Protein AF-0000000075211563 (afdb_homodimer)

Solvent-accessible surface area (backbone atoms only — not comparable to full-atom values): 12828 Å² total; per-residue (Å²): 120,32,55,59,46,74,59,48,47,38,77,78,40,82,36,62,68,40,16,31,31,42,34,48,38,41,76,41,48,28,39,99,87,47,27,52,29,60,26,54,55,41,21,53,41,42,50,33,33,49,56,21,48,51,62,71,55,57,90,63,47,42,68,40,68,38,35,40,37,33,38,48,73,46,88,44,52,58,68,40,37,34,38,39,39,16,32,65,74,42,81,53,93,46,45,32,34,23,42,26,44,28,25,35,55,91,77,61,46,69,27,37,42,33,42,34,34,31,36,51,39,76,59,48,81,88,73,107,122,32,56,58,47,73,58,48,47,38,75,79,40,82,37,63,68,40,16,30,32,44,34,48,39,44,77,39,47,28,40,98,86,47,28,53,29,60,27,54,56,42,21,54,42,42,50,33,35,47,56,21,49,49,61,70,55,57,91,60,47,43,68,40,68,38,33,40,36,31,38,47,73,47,89,43,50,59,65,41,38,36,37,38,39,18,31,66,76,40,82,54,92,48,45,33,34,25,42,24,44,28,25,35,57,89,78,60,46,68,27,36,42,33,42,33,33,31,36,50,41,76,60,48,82,86,74,105

Foldseek 3Di:
DDPLVVQVWDWPDEELFKIKTKHFAAQVQDDPVQWGDQVSVQVSQQVRQLRSLVRVDDPQKHKDWDDKDKDFADTHHGGWMKMKMKGWPDDDPFKTKIKMWMATPPVRHTGMIMIIMIGIGGHDPVND/DDPLVVQVWDWPDAELFKTKTKHFAAQVQDDPVQWGDQVVVQVSQQVRQLRSLVRVDDPQKHKDWDDKDKDFADTHHGGWMKMKMKGWPDDDPFKTKIKMWMATPPVRHTGMIMIIMIGMGGHDPVND

Secondary structure (DSSP, 8-state):
--HHHHTT-EEEEE-SS-EEEEEE--GGGB-TTSBBPHHHHHHHHHHHHHHHHHTT--TTEEEEEEEEEEEE-S--BTT-EEEEEEEEEEE-SSEEEEEEEEEEETTTEEEEEEEEEEEEEEPPGGG-/--HHHHTT-EEEEE-SS-EEEEEE--GGGB-TTSBBPHHHHHHHHHHHHHHHHHTT--TTEEEEEEEEEEEE-S--BTT-EEEEEEEEEEE-SSEEEEEEEEEEETTTEEEEEEEEEEEEEEPPTTT-

Structure (mmCIF, N/CA/C/O backbone):
data_AF-0000000075211563-model_v1
#
loop_
_entity.id
_entity.type
_entity.pdbx_description
1 polymer 'Uncharacterized domain 1-containing protein'
#
loop_
_at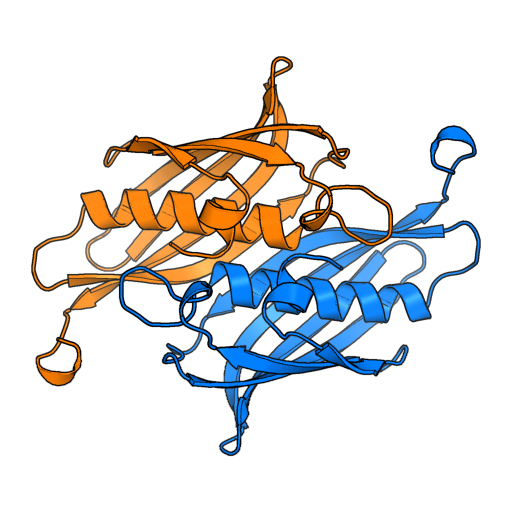om_site.group_PDB
_atom_site.id
_atom_site.type_symbol
_atom_site.label_atom_id
_atom_site.label_alt_id
_atom_site.label_comp_id
_atom_site.label_asym_id
_atom_site.label_entity_id
_atom_site.label_seq_id
_atom_site.pdbx_PDB_ins_code
_atom_site.Cartn_x
_atom_site.Cartn_y
_atom_site.Cartn_z
_atom_site.occupancy
_atom_site.B_iso_or_equiv
_atom_site.auth_seq_id
_atom_site.auth_comp_id
_atom_site.auth_asym_id
_atom_site.auth_atom_id
_atom_site.pdbx_PDB_model_num
ATOM 1 N N . MET A 1 1 ? 5.695 -15.812 7.43 1 89.38 1 MET A N 1
ATOM 2 C CA . MET A 1 1 ? 4.531 -14.938 7.492 1 89.38 1 MET A CA 1
ATOM 3 C C . MET A 1 1 ? 4.914 -13.492 7.18 1 89.38 1 MET A C 1
ATOM 5 O O . MET A 1 1 ? 5.875 -12.969 7.742 1 89.38 1 MET A O 1
ATOM 9 N N . ASN A 1 2 ? 4.137 -12.859 6.207 1 95.44 2 ASN A N 1
ATOM 10 C CA . ASN A 1 2 ? 4.461 -11.477 5.898 1 95.44 2 ASN A CA 1
ATOM 11 C C . ASN A 1 2 ? 3.764 -10.508 6.852 1 95.44 2 ASN A C 1
ATOM 13 O O . ASN A 1 2 ? 2.965 -10.93 7.691 1 95.44 2 ASN A O 1
ATOM 17 N N . VAL A 1 3 ? 4.043 -9.266 6.793 1 97.44 3 VAL A N 1
ATOM 18 C CA . VAL A 1 3 ? 3.637 -8.273 7.781 1 97.44 3 VAL A CA 1
ATOM 19 C C . VAL A 1 3 ? 2.115 -8.133 7.781 1 97.44 3 VAL A C 1
ATOM 21 O O . VAL A 1 3 ? 1.508 -7.895 8.828 1 97.44 3 VAL A O 1
ATOM 24 N N . LEU A 1 4 ? 1.452 -8.32 6.609 1 98.12 4 LEU A N 1
ATOM 25 C CA . LEU A 1 4 ? -0.003 -8.227 6.551 1 98.12 4 LEU A CA 1
ATOM 26 C C . LEU A 1 4 ? -0.652 -9.398 7.281 1 98.12 4 LEU A C 1
ATOM 28 O O . LEU A 1 4 ? -1.638 -9.219 8 1 98.12 4 LEU A O 1
ATOM 32 N N . GLU A 1 5 ? -0.086 -10.539 7.137 1 97.31 5 GLU A N 1
ATOM 33 C CA . GLU A 1 5 ? -0.541 -11.703 7.891 1 97.31 5 GLU A CA 1
ATOM 34 C C . GLU A 1 5 ? -0.329 -11.508 9.391 1 97.31 5 GLU A C 1
ATOM 36 O O . GLU A 1 5 ? -1.169 -11.906 10.195 1 97.31 5 GLU A O 1
ATOM 41 N N . GLN A 1 6 ? 0.768 -10.906 9.711 1 97.38 6 GLN A N 1
ATOM 42 C CA . GLN A 1 6 ? 1.056 -10.617 11.117 1 97.38 6 GLN A CA 1
ATOM 43 C C . GLN A 1 6 ? 0.032 -9.648 11.695 1 97.38 6 GLN A C 1
ATOM 45 O O . GLN A 1 6 ? -0.236 -9.672 12.898 1 97.38 6 GLN A O 1
ATOM 50 N N . CYS A 1 7 ? -0.564 -8.812 10.812 1 98.12 7 CYS A N 1
ATOM 51 C CA . CYS A 1 7 ? -1.597 -7.875 11.234 1 98.12 7 CYS A CA 1
ATOM 52 C C . CYS A 1 7 ? -2.961 -8.547 11.289 1 98.12 7 CYS A C 1
ATOM 54 O O . CYS A 1 7 ? -3.967 -7.906 11.594 1 98.12 7 CYS A O 1
ATOM 56 N N . GLY A 1 8 ? -3.01 -9.82 10.945 1 98.38 8 GLY A N 1
ATOM 57 C CA . GLY A 1 8 ? -4.254 -10.562 11.062 1 98.38 8 GLY A CA 1
ATOM 58 C C . GLY A 1 8 ? -5.039 -10.625 9.766 1 98.38 8 GLY A C 1
ATOM 59 O O . GLY A 1 8 ? -6.219 -10.977 9.766 1 98.38 8 GLY A O 1
ATOM 60 N N . VAL A 1 9 ? -4.434 -10.297 8.656 1 98.75 9 VAL A N 1
ATOM 61 C CA . VAL A 1 9 ? -5.078 -10.406 7.352 1 98.75 9 VAL A CA 1
ATOM 62 C C . VAL A 1 9 ? -4.961 -11.844 6.844 1 98.75 9 VAL A C 1
ATOM 64 O O . VAL A 1 9 ? -3.867 -12.312 6.52 1 98.75 9 VAL A O 1
ATOM 67 N N . HIS A 1 10 ? -6.078 -12.484 6.762 1 98.38 10 HIS A N 1
ATOM 68 C CA . HIS A 1 10 ? -6.035 -13.898 6.406 1 98.38 10 HIS A CA 1
ATOM 69 C C . HIS A 1 10 ? -7.008 -14.211 5.273 1 98.38 10 HIS A C 1
ATOM 71 O O . HIS A 1 10 ? -8.109 -13.664 5.227 1 98.38 10 HIS A O 1
ATOM 77 N N . PHE A 1 11 ? -6.59 -15.109 4.465 1 98.69 11 PHE A N 1
ATOM 78 C CA . PHE A 1 11 ? -7.469 -15.578 3.396 1 98.69 11 PHE A CA 1
ATOM 79 C C . PHE A 1 11 ? -8.547 -16.5 3.947 1 98.69 11 PHE A C 1
ATOM 81 O O . PHE A 1 11 ? -8.258 -17.406 4.742 1 98.69 11 PHE A O 1
ATOM 88 N N . THR A 1 12 ? -9.734 -16.266 3.516 1 98.88 12 THR A N 1
ATOM 89 C CA . THR A 1 12 ? -10.828 -17.156 3.871 1 98.88 12 THR A CA 1
ATOM 90 C C . THR A 1 12 ? -11.328 -17.922 2.646 1 98.88 12 THR A C 1
ATOM 92 O O . THR A 1 12 ? -12.016 -18.938 2.775 1 98.88 12 THR A O 1
ATOM 95 N N . GLU A 1 13 ? -11.094 -17.391 1.478 1 98.88 13 GLU A N 1
ATOM 96 C CA . GLU A 1 13 ? -11.367 -18.031 0.193 1 98.88 13 GLU A CA 1
ATOM 97 C C . GLU A 1 13 ? -10.25 -17.766 -0.808 1 98.88 13 GLU A C 1
ATOM 99 O O . GLU A 1 13 ? -9.773 -16.625 -0.925 1 98.88 13 GLU A O 1
ATOM 104 N N . VAL A 1 14 ? -9.828 -18.828 -1.504 1 98.81 14 VAL A N 1
ATOM 105 C CA . VAL A 1 14 ? -8.82 -18.672 -2.545 1 98.81 14 VAL A CA 1
ATOM 106 C C . VAL A 1 14 ? -9.219 -19.5 -3.77 1 98.81 14 VAL A C 1
ATOM 108 O O . VAL A 1 14 ? -9.383 -20.719 -3.678 1 98.81 14 VAL A O 1
ATOM 111 N N . SER A 1 15 ? -9.422 -18.859 -4.781 1 98.56 15 SER A N 1
ATOM 112 C CA . SER A 1 15 ? -9.617 -19.469 -6.094 1 98.56 15 SER A CA 1
ATOM 113 C C . SER A 1 15 ? -9.156 -18.547 -7.211 1 98.56 15 SER A C 1
ATOM 115 O O . SER A 1 15 ? -8.781 -17.391 -6.957 1 98.56 15 SER A O 1
ATOM 117 N N . SER A 1 16 ? -9.164 -19.062 -8.453 1 98.12 16 SER A N 1
ATOM 118 C CA . SER A 1 16 ? -8.781 -18.266 -9.609 1 98.12 16 SER A CA 1
ATOM 119 C C . SER A 1 16 ? -9.828 -17.203 -9.922 1 98.12 16 SER A C 1
ATOM 121 O O . SER A 1 16 ? -9.555 -16.25 -10.656 1 98.12 16 SER A O 1
ATOM 123 N N . GLU A 1 17 ? -11.016 -17.359 -9.305 1 98.56 17 GLU A N 1
ATOM 124 C CA . GLU A 1 17 ? -12.109 -16.469 -9.641 1 98.56 17 GLU A CA 1
ATOM 125 C C . GLU A 1 17 ? -12.336 -15.438 -8.539 1 98.56 17 GLU A C 1
ATOM 127 O O . GLU A 1 17 ? -12.961 -14.398 -8.766 1 98.56 17 GLU A O 1
ATOM 132 N N . LEU A 1 18 ? -11.906 -15.805 -7.328 1 98.88 18 LEU A N 1
ATOM 133 C CA . LEU A 1 18 ? -12.172 -14.969 -6.164 1 98.88 18 LEU A CA 1
ATOM 134 C C . LEU A 1 18 ? -11.227 -15.312 -5.02 1 98.88 18 LEU A C 1
ATOM 136 O O . LEU A 1 18 ? -11.094 -16.469 -4.645 1 98.88 18 LEU A O 1
ATOM 140 N N . THR A 1 19 ? -10.578 -14.305 -4.535 1 98.94 19 THR A N 1
ATOM 141 C CA . THR A 1 19 ? -9.953 -14.438 -3.225 1 98.94 19 THR A CA 1
ATOM 142 C C . THR A 1 19 ? -10.633 -13.531 -2.205 1 98.94 19 THR A C 1
ATOM 144 O O . THR A 1 19 ? -11.055 -12.414 -2.537 1 98.94 19 THR A O 1
ATOM 147 N N . VAL A 1 20 ? -10.773 -14 -0.985 1 98.94 20 VAL A N 1
ATOM 148 C CA . VAL A 1 20 ? -11.391 -13.234 0.093 1 98.94 20 VAL A CA 1
ATOM 149 C C . VAL A 1 20 ? -10.453 -13.203 1.3 1 98.94 20 VAL A C 1
ATOM 151 O O . VAL A 1 20 ? -9.906 -14.234 1.694 1 98.94 20 VAL A O 1
ATOM 154 N N . GLN A 1 21 ? -10.266 -12.078 1.807 1 98.94 21 GLN A N 1
ATOM 155 C CA . GLN A 1 21 ? -9.547 -11.891 3.061 1 98.94 21 GLN A CA 1
ATOM 156 C C . GLN A 1 21 ? -10.422 -11.211 4.105 1 98.94 21 GLN A C 1
ATOM 158 O O . GLN A 1 21 ? -11.156 -10.266 3.791 1 98.94 21 GLN A O 1
ATOM 163 N N . LYS A 1 22 ? -10.32 -11.625 5.32 1 98.88 22 LYS A N 1
ATOM 164 C CA . LYS A 1 22 ? -10.977 -10.977 6.453 1 98.88 22 LYS A CA 1
ATOM 165 C C . LYS A 1 22 ? -9.953 -10.508 7.484 1 98.88 22 LYS A C 1
ATOM 167 O O . LYS A 1 22 ? -8.977 -11.203 7.758 1 98.88 22 LYS A O 1
ATOM 172 N N . TRP A 1 23 ? -10.281 -9.367 8.023 1 98.88 23 TRP A N 1
ATOM 173 C CA . TRP A 1 23 ? -9.32 -8.766 8.945 1 98.88 23 TRP A CA 1
ATOM 174 C C . TRP A 1 23 ? -9.953 -7.621 9.727 1 98.88 23 TRP A C 1
ATOM 176 O O . TRP A 1 23 ? -11 -7.102 9.336 1 98.88 23 TRP A O 1
ATOM 186 N N . THR A 1 24 ? -9.352 -7.266 10.859 1 98.88 24 THR A N 1
ATOM 187 C CA . THR A 1 24 ? -9.773 -6.172 11.727 1 98.88 24 THR A CA 1
ATOM 188 C C . THR A 1 24 ? -8.711 -5.078 11.773 1 98.88 24 THR A C 1
ATOM 190 O O . THR A 1 24 ? -7.512 -5.367 11.867 1 98.88 24 THR A O 1
ATOM 193 N N . VAL A 1 25 ? -9.172 -3.848 11.656 1 98.81 25 VAL A N 1
ATOM 194 C CA . VAL A 1 25 ? -8.234 -2.732 11.75 1 98.81 25 VAL A CA 1
ATOM 195 C C . VAL A 1 25 ? -7.637 -2.68 13.148 1 98.81 25 VAL A C 1
ATOM 197 O O . VAL A 1 25 ? -8.328 -2.361 14.117 1 98.81 25 VAL A O 1
ATOM 200 N N . LYS A 1 26 ? -6.402 -2.955 13.242 1 98.62 26 LYS A N 1
ATOM 201 C CA . LYS A 1 26 ? -5.676 -2.893 14.5 1 98.62 26 LYS A CA 1
ATOM 202 C C . LYS A 1 26 ? -5 -1.536 14.688 1 98.62 26 LYS A C 1
ATOM 204 O O . LYS A 1 26 ? -4.898 -0.757 13.734 1 98.62 26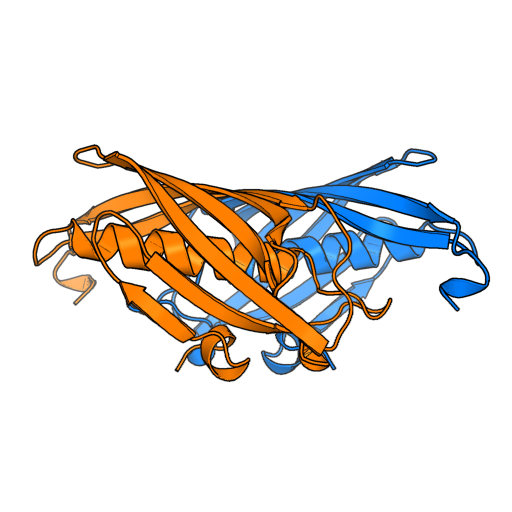 LYS A O 1
ATOM 209 N N . GLU A 1 27 ? -4.523 -1.314 15.875 1 97.88 27 GLU A N 1
ATOM 210 C CA . GLU A 1 27 ? -3.904 -0.035 16.219 1 97.88 27 GLU A CA 1
ATOM 211 C C . GLU A 1 27 ? -2.695 0.245 15.328 1 97.88 27 GLU A C 1
ATOM 213 O O . GLU A 1 27 ? -2.516 1.368 14.852 1 97.88 27 GLU A O 1
ATOM 218 N N . ASN A 1 28 ? -1.904 -0.775 15.078 1 98.12 28 ASN A N 1
ATOM 219 C CA . ASN A 1 28 ? -0.666 -0.57 14.336 1 98.12 28 ASN A CA 1
ATOM 220 C C . ASN A 1 28 ? -0.928 -0.436 12.836 1 98.12 28 ASN A C 1
ATOM 222 O O . ASN A 1 28 ? 0.01 -0.324 12.047 1 98.12 28 ASN A O 1
ATOM 226 N N . MET A 1 29 ? -2.217 -0.486 12.445 1 98.69 29 MET A N 1
ATOM 227 C CA . MET A 1 29 ? -2.578 -0.31 11.039 1 98.69 29 MET A CA 1
ATOM 228 C C . MET A 1 29 ? -3.113 1.095 10.789 1 98.69 29 MET A C 1
ATOM 230 O O . MET A 1 29 ? -3.484 1.43 9.664 1 98.69 29 MET A O 1
ATOM 234 N N . THR A 1 30 ? -3.182 1.93 11.836 1 97.69 30 THR A N 1
ATOM 235 C CA . THR A 1 30 ? -3.82 3.234 11.711 1 97.69 30 THR A CA 1
ATOM 236 C C . THR A 1 30 ? -2.785 4.32 11.422 1 97.69 30 THR A C 1
ATOM 238 O O . THR A 1 30 ? -1.613 4.172 11.781 1 97.69 30 THR A O 1
ATOM 241 N N . GLN A 1 31 ? -3.244 5.297 10.664 1 93.94 31 GLN A N 1
ATOM 242 C CA . GLN A 1 31 ? -2.445 6.512 10.539 1 93.94 31 GLN A CA 1
ATOM 243 C C . GLN A 1 31 ? -2.623 7.418 11.75 1 93.94 31 GLN A C 1
ATOM 245 O O . GLN A 1 31 ? -3.262 7.031 12.734 1 93.94 31 GLN A O 1
ATOM 250 N N . ILE A 1 32 ? -1.984 8.531 11.766 1 88.31 32 ILE A N 1
ATOM 251 C CA . ILE A 1 32 ? -1.805 9.359 12.953 1 88.31 32 ILE A CA 1
ATOM 252 C C . ILE A 1 32 ? -3.164 9.836 13.461 1 88.31 32 ILE A C 1
ATOM 254 O O . ILE A 1 32 ? -3.332 10.102 14.648 1 88.31 32 ILE A O 1
ATOM 258 N N . ASN A 1 33 ? -4.188 9.805 12.562 1 89.69 33 ASN A N 1
ATOM 259 C CA . ASN A 1 33 ? -5.504 10.297 12.953 1 89.69 33 ASN A CA 1
ATOM 260 C C . ASN A 1 33 ? -6.398 9.164 13.453 1 89.69 33 ASN A C 1
ATOM 262 O O . ASN A 1 33 ? -7.594 9.367 13.68 1 89.69 33 ASN A O 1
ATOM 266 N N . GLY A 1 34 ? -5.879 7.969 13.453 1 92.56 34 GLY A N 1
ATOM 267 C CA . GLY A 1 34 ? -6.602 6.875 14.086 1 92.56 34 GLY A CA 1
ATOM 268 C C . GLY A 1 34 ? -7.457 6.086 13.117 1 92.56 34 GLY A C 1
ATOM 269 O O . GLY A 1 34 ? -8.219 5.203 13.523 1 92.56 34 GLY A O 1
ATOM 270 N N . ILE A 1 35 ? -7.438 6.449 11.992 1 96.81 35 ILE A N 1
ATOM 271 C CA . ILE A 1 35 ? -8.148 5.688 10.977 1 96.81 35 ILE A CA 1
ATOM 272 C C . ILE A 1 35 ? -7.164 4.824 10.195 1 96.81 35 ILE A C 1
ATOM 274 O O . ILE A 1 35 ? -5.949 5.047 10.25 1 96.81 35 ILE A O 1
ATOM 278 N N . LEU A 1 36 ? -7.676 3.84 9.5 1 98.62 36 LEU A N 1
ATOM 279 C CA . LEU A 1 36 ? -6.875 2.906 8.711 1 98.62 36 LEU A CA 1
ATOM 280 C C . LEU A 1 36 ? -5.965 3.652 7.746 1 98.62 36 LEU A C 1
ATOM 282 O O . LEU A 1 36 ? -6.398 4.594 7.074 1 98.62 36 LEU A O 1
ATOM 286 N N . HIS A 1 37 ? -4.719 3.285 7.77 1 98.69 37 HIS A N 1
ATOM 287 C CA . HIS A 1 37 ? -3.768 3.795 6.785 1 98.69 37 HIS A CA 1
ATOM 288 C C . HIS A 1 37 ? -4.16 3.375 5.371 1 98.69 37 HIS A C 1
ATOM 290 O O . HIS A 1 37 ? -4.238 2.182 5.074 1 98.69 37 HIS A O 1
ATOM 296 N N . GLY A 1 38 ? -4.336 4.293 4.426 1 98.62 38 GLY A N 1
ATOM 297 C CA . GLY A 1 38 ? -4.746 3.984 3.066 1 98.62 38 GLY A CA 1
ATOM 298 C C . GLY A 1 38 ? -3.77 3.08 2.34 1 98.62 38 GLY A C 1
ATOM 299 O O . GLY A 1 38 ? -4.176 2.229 1.547 1 98.62 38 GLY A O 1
ATOM 300 N N . GLY A 1 39 ? -2.508 3.266 2.566 1 98.81 39 GLY A N 1
ATOM 301 C CA . GLY A 1 39 ? -1.484 2.418 1.976 1 98.81 39 GLY A CA 1
ATOM 302 C C . GLY A 1 39 ? -1.618 0.959 2.367 1 98.81 39 GLY A C 1
ATOM 303 O O . GLY A 1 39 ? -1.271 0.068 1.589 1 98.81 39 GLY A O 1
ATOM 304 N N . LEU A 1 40 ? -2.076 0.71 3.549 1 98.81 40 LEU A N 1
ATOM 305 C CA . LEU A 1 40 ? -2.266 -0.674 3.967 1 98.81 40 LEU A CA 1
ATOM 306 C C . LEU A 1 40 ? -3.48 -1.289 3.281 1 98.81 40 LEU A C 1
ATOM 308 O O . 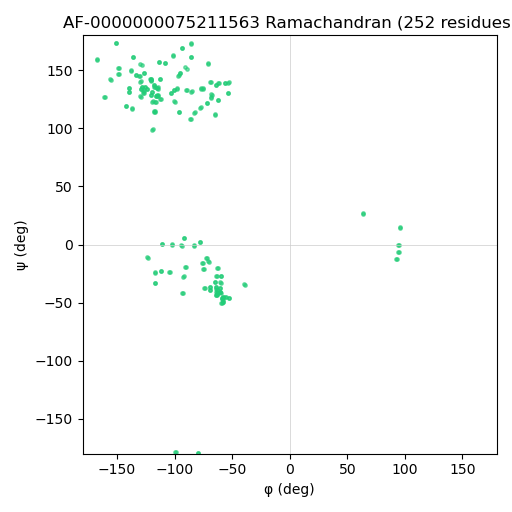LEU A 1 40 ? -3.463 -2.467 2.918 1 98.81 40 LEU A O 1
ATOM 312 N N . SER A 1 41 ? -4.559 -0.495 3.102 1 98.88 41 SER A N 1
ATOM 313 C CA . SER A 1 41 ? -5.652 -0.962 2.252 1 98.88 41 SER A CA 1
ATOM 314 C C . SER A 1 41 ? -5.141 -1.391 0.881 1 98.88 41 SER A C 1
ATOM 316 O O . SER A 1 41 ? -5.488 -2.465 0.39 1 98.88 41 SER A O 1
ATOM 318 N N . ALA A 1 42 ? -4.32 -0.574 0.331 1 98.94 42 ALA A N 1
ATOM 319 C CA . ALA A 1 42 ? -3.768 -0.845 -0.993 1 98.94 42 ALA A CA 1
ATOM 320 C C . ALA A 1 42 ? -2.908 -2.105 -0.981 1 98.94 42 ALA A C 1
ATOM 322 O O . ALA A 1 42 ? -2.977 -2.92 -1.904 1 98.94 42 ALA A O 1
ATOM 323 N N . ALA A 1 43 ? -2.074 -2.266 0.035 1 98.94 43 ALA A N 1
ATOM 324 C CA . ALA A 1 43 ? -1.201 -3.432 0.138 1 98.94 43 ALA A CA 1
ATOM 325 C C . ALA A 1 43 ? -2.016 -4.715 0.266 1 98.94 43 ALA A C 1
ATOM 327 O O . ALA A 1 43 ? -1.692 -5.727 -0.362 1 98.94 43 ALA A O 1
ATOM 328 N N . ILE A 1 44 ? -3.057 -4.68 1.076 1 98.94 44 ILE A N 1
ATOM 329 C CA . ILE A 1 44 ? -3.928 -5.836 1.256 1 98.94 44 ILE A CA 1
ATOM 330 C C . ILE A 1 44 ? -4.621 -6.172 -0.063 1 98.94 44 ILE A C 1
ATOM 332 O O . ILE A 1 44 ? -4.754 -7.344 -0.421 1 98.94 44 ILE A O 1
ATOM 336 N N . ALA A 1 45 ? -5.047 -5.117 -0.761 1 98.94 45 ALA A N 1
ATOM 337 C CA . ALA A 1 45 ? -5.656 -5.32 -2.072 1 98.94 45 ALA A CA 1
ATOM 338 C C . ALA A 1 45 ? -4.703 -6.051 -3.014 1 98.94 45 ALA A C 1
ATOM 340 O O . ALA A 1 45 ? -5.086 -7.039 -3.648 1 98.94 45 ALA A O 1
ATOM 341 N N . GLU A 1 46 ? -3.48 -5.59 -3.107 1 98.94 46 GLU A N 1
ATOM 342 C CA . GLU A 1 46 ? -2.52 -6.219 -4.004 1 98.94 46 GLU A CA 1
ATOM 343 C C . GLU A 1 46 ? -2.221 -7.652 -3.576 1 98.94 46 GLU A C 1
ATOM 345 O O . GLU A 1 46 ? -2.023 -8.531 -4.418 1 98.94 46 GLU A O 1
ATOM 350 N N . GLN A 1 47 ? -2.17 -7.898 -2.279 1 98.75 47 GLN A N 1
ATOM 351 C CA . GLN A 1 47 ? -1.975 -9.266 -1.803 1 98.75 47 GLN A CA 1
ATOM 352 C C . GLN A 1 47 ? -3.078 -10.188 -2.309 1 98.75 47 GLN A C 1
ATOM 354 O O . GLN A 1 47 ? -2.803 -11.289 -2.783 1 98.75 47 GLN A O 1
ATOM 359 N N . GLY A 1 48 ? -4.316 -9.734 -2.205 1 98.81 48 GLY A N 1
ATOM 360 C CA . GLY A 1 48 ? -5.434 -10.523 -2.697 1 98.81 48 GLY A CA 1
ATOM 361 C C . GLY A 1 48 ? -5.336 -10.844 -4.18 1 98.81 48 GLY A C 1
ATOM 362 O O . GLY A 1 48 ? -5.523 -11.984 -4.59 1 98.81 48 GLY A O 1
ATOM 363 N N . ALA A 1 49 ? -5.098 -9.789 -4.945 1 98.88 49 ALA A N 1
ATOM 364 C CA . ALA A 1 49 ? -4.949 -9.953 -6.391 1 98.88 49 ALA A CA 1
ATOM 365 C C . ALA A 1 49 ? -3.809 -10.922 -6.719 1 98.88 49 ALA A C 1
ATOM 367 O O . ALA A 1 49 ? -3.959 -11.797 -7.566 1 98.88 49 ALA A O 1
ATOM 368 N N . GLY A 1 50 ? -2.67 -10.703 -6.066 1 98.31 50 GLY A N 1
ATOM 369 C CA . GLY A 1 50 ? -1.525 -11.578 -6.289 1 98.31 50 GLY A CA 1
ATOM 370 C C . GLY A 1 50 ? -1.832 -13.039 -6.035 1 98.31 50 GLY A C 1
ATOM 371 O O . GLY A 1 50 ? -1.454 -13.906 -6.828 1 98.31 50 GLY A O 1
ATOM 372 N N . MET A 1 51 ? -2.496 -13.312 -4.957 1 98.19 51 MET A N 1
ATOM 373 C CA . MET A 1 51 ? -2.857 -14.68 -4.613 1 98.19 51 MET A CA 1
ATOM 374 C C . MET A 1 51 ? -3.793 -15.273 -5.66 1 98.19 51 MET A C 1
ATOM 376 O O . MET A 1 51 ? -3.668 -16.453 -6.016 1 98.19 51 MET A O 1
ATOM 380 N N . GLY A 1 52 ? -4.766 -14.469 -6.086 1 98.44 52 GLY A N 1
ATOM 381 C CA . GLY A 1 52 ? -5.617 -14.922 -7.176 1 98.44 52 GLY A CA 1
ATOM 382 C C . GLY A 1 52 ? -4.844 -15.258 -8.438 1 98.44 52 GLY A C 1
ATOM 383 O O . GLY A 1 52 ? -5.07 -16.297 -9.055 1 98.44 52 GLY A O 1
ATOM 384 N N . ALA A 1 53 ? -3.947 -14.422 -8.789 1 98.19 53 ALA A N 1
ATOM 385 C CA . ALA A 1 53 ? -3.146 -14.586 -10 1 98.19 53 ALA A CA 1
ATOM 386 C C . ALA A 1 53 ? -2.332 -15.875 -9.945 1 98.19 53 ALA A C 1
ATOM 388 O O . ALA A 1 53 ? -2.197 -16.578 -10.953 1 98.19 53 ALA A O 1
ATOM 389 N N . VAL A 1 54 ? -1.783 -16.156 -8.805 1 96.69 54 VAL A N 1
ATOM 390 C CA . VAL A 1 54 ? -0.942 -17.328 -8.617 1 96.69 54 VAL A CA 1
ATOM 391 C C . VAL A 1 54 ? -1.742 -18.594 -8.93 1 96.69 54 VAL A C 1
ATOM 393 O O . VAL A 1 54 ? -1.187 -19.594 -9.406 1 96.69 54 VAL A O 1
ATOM 396 N N . GLN A 1 55 ? -3.107 -18.516 -8.758 1 97.56 55 GLN A N 1
ATOM 397 C CA . GLN A 1 55 ? -3.949 -19.688 -9 1 97.56 55 GLN A CA 1
ATOM 398 C C . GLN A 1 55 ? -4.055 -19.984 -10.5 1 97.56 55 GLN A C 1
ATOM 400 O O . GLN A 1 55 ? -4.5 -21.062 -10.891 1 97.56 55 GLN A O 1
ATOM 405 N N . LEU A 1 56 ? -3.609 -19.047 -11.289 1 96.94 56 LEU A N 1
ATOM 406 C CA . LEU A 1 56 ? -3.846 -19.141 -12.727 1 96.94 56 LEU A CA 1
ATOM 407 C C . LEU A 1 56 ? -2.545 -19.406 -13.477 1 96.94 56 LEU A C 1
ATOM 409 O O . LEU A 1 56 ? -2.533 -19.453 -14.711 1 96.94 56 LEU A O 1
ATOM 413 N N . ILE A 1 57 ? -1.467 -19.516 -12.719 1 94 57 ILE A N 1
ATOM 414 C CA . ILE A 1 57 ? -0.2 -19.578 -13.438 1 94 57 ILE A CA 1
ATOM 415 C C . ILE A 1 57 ? 0.373 -20.984 -13.367 1 94 57 ILE A C 1
ATOM 417 O O . ILE A 1 57 ? 0.067 -21.734 -12.438 1 94 57 ILE A O 1
ATOM 421 N N . GLN A 1 58 ? 1.217 -21.281 -14.352 1 92.12 58 GLN A N 1
ATOM 422 C CA . GLN A 1 58 ? 1.83 -22.609 -14.469 1 92.12 58 GLN A CA 1
ATOM 423 C C . GLN A 1 58 ? 3.1 -22.703 -13.633 1 92.12 58 GLN A C 1
ATOM 425 O O . GLN A 1 58 ? 3.658 -21.672 -13.227 1 92.12 58 GLN A O 1
ATOM 430 N N . GLU A 1 59 ? 3.465 -23.953 -13.391 1 92.06 59 GLU A N 1
ATOM 431 C CA . GLU A 1 59 ? 4.75 -24.172 -12.734 1 92.06 59 GLU A CA 1
ATOM 432 C C . GLU A 1 59 ? 5.891 -23.516 -13.516 1 92.06 59 GLU A C 1
ATOM 434 O O . GLU A 1 59 ? 5.906 -23.562 -14.75 1 92.06 59 GLU A O 1
ATOM 439 N N . GLY A 1 60 ? 6.754 -22.938 -12.828 1 92.56 60 GLY A N 1
ATOM 440 C CA . GLY A 1 60 ? 7.879 -22.281 -13.484 1 92.56 60 GLY A CA 1
ATOM 441 C C . GLY A 1 60 ? 7.656 -20.812 -13.742 1 92.56 60 GLY A C 1
ATOM 442 O O . GLY A 1 60 ? 8.547 -20.125 -14.25 1 92.56 60 GLY A O 1
ATOM 443 N N . TYR A 1 61 ? 6.426 -20.391 -13.453 1 95 61 TYR A N 1
ATOM 444 C CA . TYR A 1 61 ? 6.129 -18.984 -13.617 1 95 61 TYR A CA 1
ATOM 445 C C . TYR A 1 61 ? 5.836 -18.312 -12.273 1 95 61 TYR A C 1
ATOM 447 O O . TYR A 1 61 ? 5.508 -19 -11.305 1 95 61 TYR A O 1
ATOM 455 N N . ALA A 1 62 ? 6.02 -16.984 -12.211 1 95.5 62 ALA A N 1
ATOM 456 C CA . ALA A 1 62 ? 5.707 -16.188 -11.031 1 95.5 62 ALA A CA 1
ATOM 457 C C . ALA A 1 62 ? 4.781 -15.031 -11.391 1 95.5 62 ALA A C 1
ATOM 459 O O . ALA A 1 62 ? 4.77 -14.562 -12.531 1 95.5 62 ALA A O 1
ATOM 460 N N . ALA A 1 63 ? 3.961 -14.68 -10.516 1 96.38 63 ALA A N 1
ATOM 461 C CA . ALA A 1 63 ? 3.107 -13.5 -10.617 1 96.38 63 ALA A CA 1
ATOM 462 C C . ALA A 1 63 ? 3.686 -12.336 -9.82 1 96.38 63 ALA A C 1
ATOM 464 O O . ALA A 1 63 ? 3.906 -12.445 -8.609 1 96.38 63 ALA A O 1
ATOM 465 N N . VAL A 1 64 ? 3.922 -11.203 -10.508 1 97.5 64 VAL A N 1
ATOM 466 C CA . VAL A 1 64 ? 4.492 -10.031 -9.852 1 97.5 64 VAL A CA 1
ATOM 467 C C . VAL A 1 64 ? 3.645 -8.805 -10.156 1 97.5 64 VAL A C 1
ATOM 469 O O . VAL A 1 64 ? 3.279 -8.562 -11.305 1 97.5 64 VAL A O 1
ATOM 472 N N . GLY A 1 65 ? 3.256 -8.141 -9.125 1 98.12 65 GLY A N 1
ATOM 473 C CA . GLY A 1 65 ? 2.539 -6.891 -9.352 1 98.12 65 GLY A CA 1
ATOM 474 C C . GLY A 1 65 ? 3.359 -5.852 -10.094 1 98.12 65 GLY A C 1
ATOM 475 O O . GLY A 1 65 ? 4.547 -5.68 -9.812 1 98.12 65 GLY A O 1
ATOM 476 N N . THR A 1 66 ? 2.738 -5.137 -11.023 1 98.69 66 THR A N 1
ATOM 477 C CA . THR A 1 66 ? 3.461 -4.102 -11.766 1 98.69 66 THR A CA 1
ATOM 478 C C . THR A 1 66 ? 2.859 -2.727 -11.492 1 98.69 66 THR A C 1
ATOM 480 O O . THR A 1 66 ? 3.557 -1.712 -11.57 1 98.69 66 THR A O 1
ATOM 483 N N . SER A 1 67 ? 1.56 -2.715 -11.281 1 98.81 67 SER A N 1
ATOM 484 C CA . SER A 1 67 ? 0.927 -1.441 -10.945 1 98.81 67 SER A CA 1
ATOM 485 C C . SER A 1 67 ? -0.277 -1.643 -10.031 1 98.81 67 SER A C 1
ATOM 487 O O . SER A 1 67 ? -0.896 -2.709 -10.039 1 98.81 67 SER A O 1
ATOM 489 N N . LEU A 1 68 ? -0.551 -0.671 -9.25 1 98.88 68 LEU A N 1
ATOM 490 C CA . LEU A 1 68 ? -1.608 -0.625 -8.242 1 98.88 68 LEU A CA 1
ATOM 491 C C . LEU A 1 68 ? -2.24 0.761 -8.188 1 98.88 68 LEU A C 1
ATOM 493 O O . LEU A 1 68 ? -1.536 1.764 -8.055 1 98.88 68 LEU A O 1
ATOM 497 N N . GLU A 1 69 ? -3.506 0.789 -8.461 1 98.94 69 GLU A N 1
ATOM 498 C CA . GLU A 1 69 ? -4.297 2.002 -8.281 1 98.94 69 GLU A CA 1
ATOM 499 C C . GLU A 1 69 ? -5.383 1.797 -7.227 1 98.94 69 GLU A C 1
ATOM 501 O O . GLU A 1 69 ? -6.211 0.891 -7.348 1 98.94 69 GLU A O 1
ATOM 506 N N . SER A 1 70 ? -5.379 2.615 -6.211 1 98.94 70 SER A N 1
ATOM 507 C CA . SER A 1 70 ? -6.324 2.467 -5.109 1 98.94 70 SER A CA 1
ATOM 508 C C . SER A 1 70 ? -7.047 3.777 -4.82 1 98.94 70 SER A C 1
ATOM 510 O O . SER A 1 70 ? -6.43 4.844 -4.805 1 98.94 70 SER A O 1
ATOM 512 N N . HIS A 1 71 ? -8.344 3.744 -4.625 1 98.94 71 HIS A N 1
ATOM 513 C CA . HIS A 1 71 ? -9.195 4.867 -4.242 1 98.94 71 HIS A CA 1
ATOM 514 C C . HIS A 1 71 ? -9.836 4.629 -2.879 1 98.94 71 HIS A C 1
ATOM 516 O O . HIS A 1 71 ? -10.609 3.684 -2.707 1 98.94 71 HIS A O 1
ATOM 522 N N . HIS A 1 72 ? -9.453 5.445 -1.951 1 98.81 72 HIS A N 1
ATOM 523 C CA . HIS A 1 72 ? -9.977 5.379 -0.591 1 98.81 72 HIS A CA 1
ATOM 524 C C . HIS A 1 72 ? -11.273 6.172 -0.458 1 98.81 72 HIS A C 1
ATOM 526 O O . HIS A 1 72 ? -11.242 7.402 -0.357 1 98.81 72 HIS A O 1
ATOM 532 N N . LEU A 1 73 ? -12.352 5.492 -0.327 1 98.69 73 LEU A N 1
ATOM 533 C CA . LEU A 1 73 ? -13.664 6.105 -0.479 1 98.69 73 LEU A CA 1
ATOM 534 C C . LEU A 1 73 ? -14.203 6.582 0.866 1 98.69 73 LEU A C 1
ATOM 536 O O . LEU A 1 73 ? -15.07 7.449 0.918 1 98.69 73 LEU A O 1
ATOM 540 N N . LYS A 1 74 ? -13.766 5.914 1.902 1 97.44 74 LYS A N 1
ATOM 541 C CA . LYS A 1 74 ? -14.242 6.227 3.248 1 97.44 74 LYS A CA 1
ATOM 542 C C . LYS A 1 74 ? -13.156 5.953 4.289 1 97.44 74 LYS A C 1
ATOM 544 O O . LYS A 1 74 ? -12.398 4.988 4.164 1 97.44 74 LYS A O 1
ATOM 549 N N . ALA A 1 75 ? -13.188 6.781 5.332 1 97.5 75 ALA A N 1
ATOM 550 C CA . ALA A 1 75 ? -12.336 6.5 6.484 1 97.5 75 ALA A CA 1
ATOM 551 C C . ALA A 1 75 ? -12.82 5.258 7.23 1 97.5 75 ALA A C 1
ATOM 553 O O . ALA A 1 75 ? -14.023 5.039 7.379 1 97.5 75 ALA A O 1
ATOM 554 N N . VAL A 1 76 ? -11.883 4.449 7.668 1 98.44 76 VAL A N 1
ATOM 555 C CA . VAL A 1 76 ? -12.219 3.232 8.391 1 98.44 76 VAL A CA 1
ATOM 556 C C . VAL A 1 76 ? -11.641 3.293 9.805 1 98.44 76 VAL A C 1
ATOM 558 O O . VAL A 1 76 ? -10.422 3.23 9.984 1 98.44 76 VAL A O 1
ATOM 561 N N . PRO A 1 77 ? -12.438 3.344 10.836 1 97.31 77 PRO A N 1
ATOM 562 C CA . PRO A 1 77 ? -11.938 3.473 12.211 1 97.31 77 PRO A CA 1
ATOM 563 C C . PRO A 1 77 ? -11.25 2.205 12.703 1 97.31 77 PRO A C 1
ATOM 565 O O . PRO A 1 77 ? -11.547 1.106 12.227 1 97.31 77 PRO A O 1
ATOM 568 N N . MET A 1 78 ? -10.391 2.457 13.656 1 97.62 78 MET A N 1
ATOM 569 C CA . MET A 1 78 ? -9.797 1.339 14.383 1 97.62 78 MET A CA 1
ATOM 570 C C . MET A 1 78 ? -10.875 0.406 14.922 1 97.62 78 MET A C 1
ATOM 572 O O . MET A 1 78 ? -11.922 0.863 15.383 1 97.62 78 MET A O 1
ATOM 576 N N . GLY A 1 79 ? -10.578 -0.883 14.812 1 98.38 79 GLY A N 1
ATOM 577 C CA . GLY A 1 79 ? -11.5 -1.87 15.352 1 98.38 79 GLY A CA 1
ATOM 578 C C . GLY A 1 79 ? -12.508 -2.363 14.328 1 98.38 79 GLY A C 1
ATOM 579 O O . GLY A 1 79 ? -13.211 -3.352 14.562 1 98.38 79 GLY A O 1
ATOM 580 N N . SER A 1 80 ? -12.633 -1.713 13.18 1 98.75 80 SER A N 1
ATOM 581 C CA . SER A 1 80 ? -13.57 -2.123 12.141 1 98.75 80 SER A CA 1
ATOM 582 C C . SER A 1 80 ? -13.211 -3.494 11.578 1 98.75 80 SER A C 1
ATOM 584 O O . SER A 1 80 ? -12.031 -3.793 11.359 1 98.75 80 SER A O 1
ATOM 586 N N . GLN A 1 81 ? -14.211 -4.32 11.383 1 98.88 81 GLN A N 1
ATOM 587 C CA . GLN A 1 81 ? -14.055 -5.574 10.648 1 98.88 81 GLN A CA 1
ATOM 588 C C . GLN A 1 81 ? -14.188 -5.348 9.148 1 98.88 81 GLN A C 1
ATOM 590 O O . GLN A 1 81 ? -15.156 -4.742 8.688 1 98.88 81 GLN A O 1
ATOM 595 N N . CYS A 1 82 ? -13.219 -5.914 8.383 1 98.94 82 CYS A N 1
ATOM 596 C CA . CYS A 1 82 ? -13.156 -5.621 6.953 1 98.94 82 CYS A CA 1
ATOM 597 C C . CYS A 1 82 ? -13.062 -6.902 6.133 1 98.94 82 CYS A C 1
ATOM 599 O O . CYS A 1 82 ? -12.625 -7.938 6.641 1 98.94 82 CYS A O 1
ATOM 601 N N . GLU A 1 83 ? -13.5 -6.785 4.934 1 98.94 83 GLU A N 1
ATOM 602 C CA . GLU A 1 83 ? -13.375 -7.844 3.936 1 98.94 83 GLU A CA 1
ATOM 603 C C . GLU A 1 83 ? -12.773 -7.309 2.637 1 98.94 83 GLU A C 1
ATOM 605 O O . GLU A 1 83 ? -13.156 -6.234 2.168 1 98.94 83 GLU A O 1
ATOM 610 N N . THR A 1 84 ? -11.836 -8.023 2.119 1 98.94 84 THR A N 1
ATOM 611 C CA . THR A 1 84 ? -11.227 -7.734 0.823 1 98.94 84 THR A CA 1
ATOM 612 C C . THR A 1 84 ? -11.586 -8.82 -0.191 1 98.94 84 THR A C 1
ATOM 614 O O . THR A 1 84 ? -11.344 -10 0.044 1 98.94 84 THR A O 1
ATOM 617 N N . ARG A 1 85 ? -12.141 -8.398 -1.317 1 98.94 85 ARG A N 1
ATOM 618 C CA . ARG A 1 85 ? -12.461 -9.305 -2.41 1 98.94 85 ARG A CA 1
ATOM 619 C C . ARG A 1 85 ? -11.703 -8.93 -3.68 1 98.94 85 ARG A C 1
ATOM 621 O O . ARG A 1 85 ? -11.797 -7.801 -4.152 1 98.94 85 ARG A O 1
ATOM 628 N N . ALA A 1 86 ? -10.977 -9.867 -4.168 1 98.94 86 ALA A N 1
ATOM 629 C CA . ALA A 1 86 ? -10.234 -9.672 -5.41 1 98.94 86 ALA A CA 1
ATOM 630 C C . ALA A 1 86 ? -10.75 -10.594 -6.512 1 98.94 86 ALA A C 1
ATOM 632 O O . ALA A 1 86 ? -10.883 -11.797 -6.309 1 98.94 86 ALA A O 1
ATOM 633 N N . MET A 1 87 ? -11.039 -9.992 -7.66 1 98.94 87 MET A N 1
ATOM 634 C CA . MET A 1 87 ? -11.547 -10.734 -8.812 1 98.94 87 MET A CA 1
ATOM 635 C C . MET A 1 87 ? -10.812 -10.336 -10.086 1 98.94 87 MET A C 1
ATOM 637 O O . MET A 1 87 ? -10.516 -9.156 -10.297 1 98.94 87 MET A O 1
ATOM 641 N N . PRO A 1 88 ? -10.625 -11.305 -11 1 98.81 88 PRO A N 1
ATOM 642 C CA . PRO A 1 88 ? -9.969 -10.93 -12.258 1 98.81 88 PRO A CA 1
ATOM 643 C C . PRO A 1 88 ? -10.898 -10.195 -13.211 1 98.81 88 PRO A C 1
ATOM 645 O O . PRO A 1 88 ? -12.062 -10.586 -13.375 1 98.81 88 PRO A O 1
ATOM 648 N N . GLU A 1 89 ? -10.398 -9.156 -13.742 1 98.69 89 GLU A N 1
ATOM 649 C CA . GLU A 1 89 ? -11.086 -8.477 -14.836 1 98.69 89 GLU A CA 1
ATOM 650 C C . GLU A 1 89 ? -10.602 -8.984 -16.188 1 98.69 89 GLU A C 1
ATOM 652 O O . GLU A 1 89 ? -11.406 -9.156 -17.109 1 98.69 89 GLU A O 1
ATOM 657 N N . THR A 1 90 ? -9.297 -9.18 -16.312 1 98 90 THR A N 1
ATOM 658 C CA . THR A 1 90 ? -8.672 -9.703 -17.516 1 98 90 THR A CA 1
ATOM 659 C C . THR A 1 90 ? -7.566 -10.695 -17.172 1 98 90 THR A C 1
ATOM 661 O O . THR A 1 90 ? -6.727 -10.414 -16.312 1 98 90 THR A O 1
ATOM 664 N N . VAL A 1 91 ? -7.633 -11.781 -17.812 1 97.62 91 VAL A N 1
ATOM 665 C CA . VAL A 1 91 ? -6.586 -12.789 -17.672 1 97.62 91 VAL A CA 1
ATOM 666 C C . VAL A 1 91 ? -5.926 -13.047 -19.016 1 97.62 91 VAL A C 1
ATOM 668 O O . VAL A 1 91 ? -6.469 -13.773 -19.844 1 97.62 91 VAL A O 1
ATOM 671 N N . GLY A 1 92 ? -4.848 -12.422 -19.156 1 94.12 92 GLY A N 1
ATOM 672 C CA . GLY A 1 92 ? -4.07 -12.656 -20.359 1 94.12 92 GLY A CA 1
ATOM 673 C C . GLY A 1 92 ? -2.928 -13.633 -20.156 1 94.12 92 GLY A C 1
ATOM 674 O O . GLY A 1 92 ? -2.789 -14.219 -19.078 1 94.12 92 GLY A O 1
ATOM 675 N N . GLY A 1 93 ? -2.127 -13.867 -21.266 1 90.31 93 GLY A N 1
ATOM 676 C CA . GLY A 1 93 ? -0.985 -14.766 -21.141 1 90.31 93 GLY A CA 1
ATOM 677 C C . GLY A 1 93 ? 0.132 -14.195 -20.281 1 90.31 93 GLY A C 1
ATOM 678 O O . GLY A 1 93 ? 0.706 -14.906 -19.453 1 90.31 93 GLY A O 1
ATOM 679 N N . LYS A 1 94 ? 0.323 -12.891 -20.391 1 95.38 94 LYS A N 1
ATOM 680 C CA . LYS A 1 94 ? 1.441 -12.273 -19.672 1 95.38 94 LYS A CA 1
ATOM 681 C C . LYS A 1 94 ? 0.947 -11.273 -18.641 1 95.38 94 LYS A C 1
ATOM 683 O O . LYS A 1 94 ? 1.658 -10.961 -17.672 1 95.38 94 LYS A O 1
ATOM 688 N N . LEU A 1 95 ? -0.273 -10.789 -18.922 1 97.75 95 LEU A N 1
ATOM 689 C CA . LEU A 1 95 ? -0.803 -9.758 -18.031 1 97.75 95 LEU A CA 1
ATOM 690 C C . LEU A 1 95 ? -2.178 -10.156 -17.5 1 97.75 95 LEU A C 1
ATOM 692 O O . LEU A 1 95 ? -3.01 -10.672 -18.25 1 97.75 95 LEU A O 1
ATOM 696 N N . GLN A 1 96 ? -2.307 -9.945 -16.25 1 98.62 96 GLN A N 1
ATOM 697 C CA . GLN A 1 96 ? -3.621 -10.031 -15.617 1 98.62 96 GLN A CA 1
ATOM 698 C C . GLN A 1 96 ? -4.004 -8.711 -14.953 1 98.62 96 GLN A C 1
ATOM 700 O O . GLN A 1 96 ? -3.158 -8.047 -14.352 1 98.62 96 GLN A O 1
ATOM 705 N N . VAL A 1 97 ? -5.289 -8.344 -15.055 1 98.94 97 VAL A N 1
ATOM 706 C CA . VAL A 1 97 ? -5.82 -7.195 -14.336 1 98.94 97 VAL A CA 1
ATOM 707 C C . VAL A 1 97 ? -6.883 -7.652 -13.344 1 98.94 97 VAL A C 1
ATOM 709 O O . VAL A 1 97 ? -7.797 -8.398 -13.695 1 98.94 97 VAL A O 1
ATOM 712 N N . TRP A 1 98 ? -6.73 -7.25 -12.125 1 98.94 98 TRP A N 1
ATOM 713 C CA . TRP A 1 98 ? -7.633 -7.641 -11.055 1 98.94 98 TRP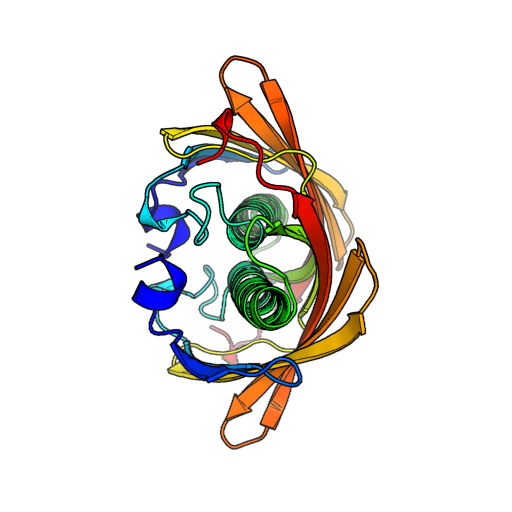 A CA 1
ATOM 714 C C . TRP A 1 98 ? -8.336 -6.422 -10.461 1 98.94 98 TRP A C 1
ATOM 716 O O . TRP A 1 98 ? -7.711 -5.375 -10.266 1 98.94 98 TRP A O 1
ATOM 726 N N . ARG A 1 99 ? -9.578 -6.562 -10.219 1 98.94 99 ARG A N 1
ATOM 727 C CA . ARG A 1 99 ? -10.352 -5.602 -9.445 1 98.94 99 ARG A CA 1
ATOM 728 C C . ARG A 1 99 ? -10.5 -6.055 -7.996 1 98.94 99 ARG A C 1
ATOM 730 O O . ARG A 1 99 ? -10.789 -7.223 -7.734 1 98.94 99 ARG A O 1
ATOM 737 N N . VAL A 1 100 ? -10.297 -5.172 -7.059 1 99 100 VAL A N 1
ATOM 738 C CA . VAL A 1 100 ? -10.391 -5.504 -5.641 1 99 100 VAL A CA 1
ATOM 739 C C . VAL A 1 100 ? -11.336 -4.531 -4.945 1 99 100 VAL A C 1
ATOM 741 O O . VAL A 1 100 ? -11.219 -3.314 -5.102 1 99 100 VAL A O 1
ATOM 744 N N . GLU A 1 101 ? -12.219 -5.086 -4.238 1 98.94 101 GLU A N 1
ATOM 745 C CA . GLU A 1 101 ? -13.156 -4.316 -3.428 1 98.94 101 GLU A CA 1
ATOM 746 C C . GLU A 1 101 ? -12.984 -4.617 -1.941 1 98.94 101 GLU A C 1
ATOM 748 O O . GLU A 1 101 ? -12.852 -5.781 -1.552 1 98.94 101 GLU A O 1
ATOM 753 N N . GLN A 1 102 ? -12.977 -3.566 -1.138 1 98.94 102 GLN A N 1
ATOM 754 C CA . GLN A 1 102 ? -12.867 -3.723 0.309 1 98.94 102 GLN A CA 1
ATOM 755 C C . GLN A 1 102 ? -14.031 -3.039 1.022 1 98.94 102 GLN A C 1
ATOM 757 O O . GLN A 1 102 ? -14.375 -1.899 0.704 1 98.94 102 GLN A O 1
ATOM 762 N N . CYS A 1 103 ? -14.609 -3.752 1.979 1 98.94 103 CYS A N 1
ATOM 763 C CA . CYS A 1 103 ? -15.797 -3.234 2.652 1 98.94 103 CYS A CA 1
ATOM 764 C C . CYS A 1 103 ? -15.703 -3.455 4.156 1 98.94 103 CYS A C 1
ATOM 766 O O . CYS A 1 103 ? -14.906 -4.27 4.625 1 98.94 103 CYS A O 1
ATOM 768 N N . ILE A 1 104 ? -16.547 -2.674 4.879 1 98.88 104 ILE A N 1
ATOM 769 C CA . ILE A 1 104 ? -16.703 -2.826 6.32 1 98.88 104 ILE A CA 1
ATOM 770 C C . ILE A 1 104 ? -17.812 -3.824 6.617 1 98.88 104 ILE A C 1
ATOM 772 O O . ILE A 1 104 ? -18.891 -3.768 6.004 1 98.88 104 ILE A O 1
ATOM 776 N N . LEU A 1 105 ? -17.547 -4.73 7.5 1 98.38 105 LEU A N 1
ATOM 777 C CA . LEU A 1 105 ? -18.547 -5.695 7.945 1 98.38 105 LEU A CA 1
ATOM 778 C C . LEU A 1 105 ? -19.203 -5.234 9.242 1 98.38 105 LEU A C 1
ATOM 780 O O . LEU A 1 105 ? -18.562 -4.602 10.078 1 98.38 105 LEU A O 1
ATOM 784 N N . PRO A 1 106 ? -20.516 -5.535 9.406 1 97.94 106 PRO A N 1
ATOM 785 C CA . PRO A 1 106 ? -21.422 -6.289 8.531 1 97.94 106 PRO A CA 1
ATOM 786 C C . PRO A 1 106 ? -22.172 -5.395 7.555 1 97.94 106 PRO A C 1
ATOM 788 O O . PRO A 1 106 ? -22.984 -5.883 6.758 1 97.94 106 PRO A O 1
ATOM 791 N N . THR A 1 107 ? -21.844 -4.129 7.547 1 97.44 107 THR A N 1
ATOM 792 C CA . THR A 1 107 ? -22.641 -3.182 6.777 1 97.44 107 THR A CA 1
ATOM 793 C C . THR A 1 107 ? -22.359 -3.32 5.285 1 97.44 107 THR A C 1
ATOM 795 O O . THR A 1 107 ? -23.141 -2.848 4.453 1 97.44 107 THR A O 1
ATOM 798 N N . GLU A 1 108 ? -21.25 -3.877 4.934 1 97.69 108 GLU A N 1
ATOM 799 C CA . GLU A 1 108 ? -20.797 -4.059 3.555 1 97.69 108 GLU A CA 1
ATOM 800 C C . GLU A 1 108 ? -20.578 -2.717 2.865 1 97.69 108 GLU A C 1
ATOM 802 O O . GLU A 1 108 ? -20.734 -2.604 1.648 1 97.69 108 GLU A O 1
ATOM 807 N N . GLU A 1 109 ? -20.281 -1.738 3.686 1 98.31 109 GLU A N 1
ATOM 808 C CA . GLU A 1 109 ? -19.953 -0.436 3.117 1 98.31 109 GLU A CA 1
ATOM 809 C C . GLU A 1 109 ? -18.578 -0.463 2.447 1 98.31 109 GLU A C 1
ATOM 811 O O . GLU A 1 109 ? -17.578 -0.804 3.082 1 98.31 109 GLU A O 1
ATOM 816 N N . LEU A 1 110 ? -18.625 -0.128 1.133 1 98.88 110 LEU A N 1
ATOM 817 C CA . LEU A 1 110 ? -17.391 -0.066 0.367 1 98.88 110 LEU A CA 1
ATOM 818 C C . LEU A 1 110 ? -16.516 1.088 0.845 1 98.88 110 LEU A C 1
ATOM 820 O O . LEU A 1 110 ? -16.969 2.227 0.935 1 98.88 110 LEU A O 1
ATOM 824 N N . PHE A 1 111 ? -15.164 0.803 1.165 1 98.88 111 PHE A N 1
ATOM 825 C CA . PHE A 1 111 ? -14.336 1.904 1.634 1 98.88 111 PHE A CA 1
ATOM 826 C C . PHE A 1 111 ? -13.094 2.059 0.757 1 98.88 111 PHE A C 1
ATOM 828 O O . PHE A 1 111 ? -12.391 3.066 0.838 1 98.88 111 PHE A O 1
ATOM 835 N N . ASN A 1 112 ? -12.852 1.097 -0.103 1 98.94 112 ASN A N 1
ATOM 836 C CA . ASN A 1 112 ? -11.711 1.155 -1.012 1 98.94 112 ASN A CA 1
ATOM 837 C C . ASN A 1 112 ? -11.938 0.299 -2.254 1 98.94 112 ASN A C 1
ATOM 839 O O . ASN A 1 112 ? -12.523 -0.78 -2.17 1 98.94 112 ASN A O 1
ATOM 843 N N . VAL A 1 113 ? -11.5 0.747 -3.416 1 98.94 113 VAL A N 1
ATOM 844 C CA . VAL A 1 113 ? -11.453 -0.019 -4.656 1 98.94 113 VAL A CA 1
ATOM 845 C C . VAL A 1 113 ? -10.062 0.103 -5.281 1 98.94 113 VAL A C 1
ATOM 847 O O . VAL A 1 113 ? -9.461 1.178 -5.262 1 98.94 113 VAL A O 1
ATOM 850 N N . SER A 1 114 ? -9.594 -0.959 -5.801 1 99 114 SER A N 1
ATOM 851 C CA . SER A 1 114 ? -8.266 -0.966 -6.398 1 99 114 SER A CA 1
ATOM 852 C C . SER A 1 114 ? -8.25 -1.747 -7.707 1 99 114 SER A C 1
ATOM 854 O O . SER A 1 114 ? -9.055 -2.658 -7.902 1 99 114 SER A O 1
ATOM 856 N N . THR A 1 115 ? -7.43 -1.357 -8.555 1 99 115 THR A N 1
ATOM 857 C CA . THR A 1 115 ? -7.031 -2.137 -9.727 1 99 115 THR A CA 1
ATOM 858 C C . THR A 1 115 ? -5.559 -2.527 -9.633 1 99 115 THR A C 1
ATOM 860 O O . THR A 1 115 ? -4.699 -1.683 -9.367 1 99 115 THR A O 1
ATOM 863 N N . VAL A 1 116 ? -5.289 -3.752 -9.789 1 98.94 116 VAL A N 1
ATOM 864 C CA . VAL A 1 116 ? -3.93 -4.277 -9.727 1 98.94 116 VAL A CA 1
ATOM 865 C C . VAL A 1 116 ? -3.574 -4.953 -11.047 1 98.94 116 VAL A C 1
ATOM 867 O O . VAL A 1 116 ? -4.34 -5.773 -11.562 1 98.94 116 VAL A O 1
ATOM 870 N N . THR A 1 117 ? -2.475 -4.586 -11.594 1 98.94 117 THR A N 1
ATOM 871 C CA . THR A 1 117 ? -1.948 -5.27 -12.773 1 98.94 117 THR A CA 1
ATOM 872 C C . THR A 1 117 ? -0.802 -6.203 -12.391 1 98.94 117 THR A C 1
ATOM 874 O O . THR A 1 117 ? 0.126 -5.793 -11.688 1 98.94 117 THR A O 1
ATOM 877 N N . ILE A 1 118 ? -0.885 -7.371 -12.828 1 98.56 118 ILE A N 1
ATOM 878 C CA . ILE A 1 118 ? 0.052 -8.43 -12.469 1 98.56 118 ILE A CA 1
ATOM 879 C C . ILE A 1 118 ? 0.744 -8.953 -13.727 1 98.56 118 ILE A C 1
ATOM 881 O O . ILE A 1 118 ? 0.088 -9.234 -14.734 1 98.56 118 ILE A O 1
ATOM 885 N N . TYR A 1 119 ? 2.021 -9.055 -13.672 1 98.31 119 TYR A N 1
ATOM 886 C CA . TYR A 1 119 ? 2.834 -9.617 -14.742 1 98.31 119 TYR A CA 1
ATOM 887 C C . TYR A 1 119 ? 3.219 -11.055 -14.43 1 98.31 119 TYR A C 1
ATOM 889 O O . TYR A 1 119 ? 3.637 -11.375 -13.312 1 98.31 119 TYR A O 1
ATOM 897 N N . ILE A 1 120 ? 3.053 -11.914 -15.406 1 97.06 120 ILE A N 1
ATOM 898 C CA . ILE A 1 120 ? 3.439 -13.32 -15.289 1 97.06 120 ILE A CA 1
ATOM 899 C C . ILE A 1 120 ? 4.824 -13.523 -15.898 1 97.06 120 ILE A C 1
ATOM 901 O O . ILE A 1 120 ? 4.988 -13.445 -17.125 1 97.06 120 ILE A O 1
ATOM 905 N N . LYS A 1 121 ? 5.695 -13.859 -15.008 1 94.44 121 LYS A N 1
ATOM 906 C CA . LYS A 1 121 ? 7.09 -13.945 -15.438 1 94.44 121 LYS A CA 1
ATOM 907 C C . LYS A 1 121 ? 7.605 -15.375 -15.352 1 94.44 121 LYS A C 1
ATOM 909 O O . LYS A 1 121 ? 7.375 -16.062 -14.352 1 94.44 121 LYS A O 1
ATOM 914 N N . LYS A 1 122 ? 8.297 -15.805 -16.453 1 91.56 122 LYS A N 1
ATOM 915 C CA . LYS A 1 122 ? 8.961 -17.109 -16.391 1 91.56 122 LYS A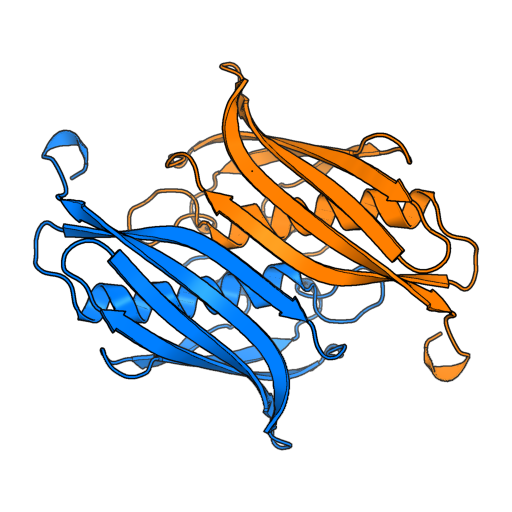 CA 1
ATOM 916 C C . LYS A 1 122 ? 10.133 -17.078 -15.406 1 91.56 122 LYS A C 1
ATOM 918 O O . LYS A 1 122 ? 10.977 -16.188 -15.461 1 91.56 122 LYS A O 1
ATOM 923 N N . MET A 1 123 ? 10.094 -18.031 -14.492 1 87.06 123 MET A N 1
ATOM 924 C CA . MET A 1 123 ? 11.172 -18.094 -13.508 1 87.06 123 MET A CA 1
ATOM 925 C C . MET A 1 123 ? 12.422 -18.719 -14.117 1 87.06 123 MET A C 1
ATOM 927 O O . MET A 1 123 ? 12.344 -19.672 -14.891 1 87.06 123 MET A O 1
ATOM 931 N N . THR A 1 124 ? 13.484 -17.953 -14.172 1 75.5 124 THR A N 1
ATOM 932 C CA . THR A 1 124 ? 14.727 -18.484 -14.695 1 75.5 124 THR A CA 1
ATOM 933 C C . THR A 1 124 ? 15.555 -19.125 -13.578 1 75.5 124 THR A C 1
ATOM 935 O O . THR A 1 124 ? 15.398 -18.766 -12.406 1 75.5 124 THR A O 1
ATOM 938 N N . TYR A 1 125 ? 16.422 -20.188 -13.875 1 62.12 125 TYR A N 1
ATOM 939 C CA . TYR A 1 125 ? 17.281 -20.953 -13 1 62.12 125 TYR A CA 1
ATOM 940 C C . TYR A 1 125 ? 17.922 -20.062 -11.945 1 62.12 125 TYR A C 1
ATOM 942 O O . TYR A 1 125 ? 18.188 -20.516 -10.82 1 62.12 125 TYR A O 1
ATOM 950 N N . ASP A 1 126 ? 18.25 -18.859 -12.234 1 56.19 126 ASP A N 1
ATOM 951 C CA . ASP A 1 126 ? 18.906 -17.984 -11.258 1 56.19 126 ASP A CA 1
ATOM 952 C C . ASP A 1 126 ? 17.922 -17.484 -10.211 1 56.19 126 ASP A C 1
ATOM 954 O O . ASP A 1 126 ? 18.312 -16.984 -9.156 1 56.19 126 ASP A O 1
ATOM 958 N N . ASP A 1 127 ? 16.609 -17.641 -10.539 1 52 127 ASP A N 1
A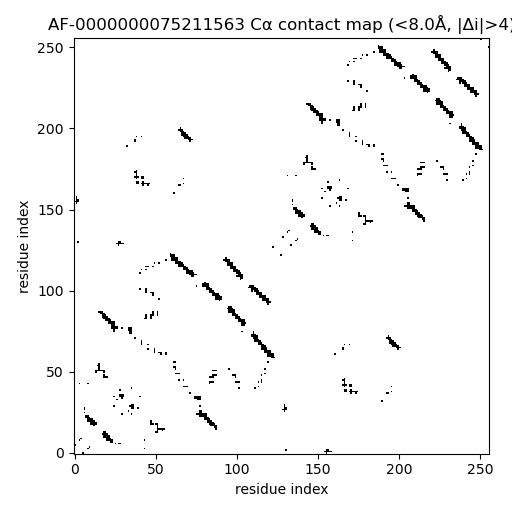TOM 959 C CA . ASP A 1 127 ? 15.57 -17.125 -9.664 1 52 127 ASP A CA 1
ATOM 960 C C . ASP A 1 127 ? 15.133 -18.188 -8.648 1 52 127 ASP A C 1
ATOM 962 O O . ASP A 1 127 ? 14.43 -17.875 -7.684 1 52 127 ASP A O 1
ATOM 966 N N . LYS A 1 128 ? 15.422 -19.469 -8.922 1 44.66 128 LYS A N 1
ATOM 967 C CA . LYS A 1 128 ? 15.07 -20.594 -8.055 1 44.66 128 LYS A CA 1
ATOM 968 C C . LYS A 1 128 ? 16.078 -20.734 -6.906 1 44.66 128 LYS A C 1
ATOM 970 O O . LYS A 1 128 ? 17.281 -20.609 -7.113 1 44.66 128 LYS A O 1
ATOM 975 N N . MET B 1 1 ? 3.387 3.154 17.406 1 89.44 1 MET B N 1
ATOM 976 C CA . MET B 1 1 ? 4.156 2.82 16.203 1 89.44 1 MET B CA 1
ATOM 977 C C . MET B 1 1 ? 3.316 2.006 15.227 1 89.44 1 MET B C 1
ATOM 979 O O . MET B 1 1 ? 2.686 1.021 15.617 1 89.44 1 MET B O 1
ATOM 983 N N . ASN B 1 2 ? 3.295 2.48 13.922 1 95.62 2 ASN B N 1
ATOM 984 C CA . ASN B 1 2 ? 2.516 1.716 12.953 1 95.62 2 ASN B CA 1
ATOM 985 C C . ASN B 1 2 ? 3.334 0.577 12.344 1 95.62 2 ASN B C 1
ATOM 987 O O . ASN B 1 2 ? 4.527 0.446 12.633 1 95.62 2 ASN B O 1
ATOM 991 N N . VAL B 1 3 ? 2.766 -0.266 11.586 1 97.5 3 VAL B N 1
ATOM 992 C CA . VAL B 1 3 ? 3.355 -1.52 11.125 1 97.5 3 VAL B CA 1
ATOM 993 C C . VAL B 1 3 ? 4.562 -1.229 10.234 1 97.5 3 VAL B C 1
ATOM 995 O O . VAL B 1 3 ? 5.543 -1.979 10.25 1 97.5 3 VAL B O 1
ATOM 998 N N . LEU B 1 4 ? 4.539 -0.107 9.469 1 98.19 4 LEU B N 1
ATOM 999 C CA . LEU B 1 4 ? 5.676 0.24 8.617 1 98.19 4 LEU B CA 1
ATOM 1000 C C . LEU B 1 4 ? 6.879 0.651 9.461 1 98.19 4 LEU B C 1
ATOM 1002 O O . LEU B 1 4 ? 8.008 0.264 9.164 1 98.19 4 LEU B O 1
ATOM 1006 N N . GLU B 1 5 ? 6.629 1.363 10.492 1 97.44 5 GLU B N 1
ATOM 1007 C CA . GLU B 1 5 ? 7.684 1.703 11.445 1 97.44 5 GLU B CA 1
ATOM 1008 C C . GLU B 1 5 ? 8.242 0.454 12.125 1 97.44 5 GLU B C 1
ATOM 1010 O O . GLU B 1 5 ? 9.445 0.35 12.352 1 97.44 5 GLU B O 1
ATOM 1015 N N . GLN B 1 6 ? 7.363 -0.439 12.422 1 97.38 6 GLN B N 1
ATOM 1016 C CA . GLN B 1 6 ? 7.785 -1.699 13.023 1 97.38 6 GLN B CA 1
ATOM 1017 C C . GLN B 1 6 ? 8.68 -2.494 12.078 1 97.38 6 GLN B C 1
ATOM 1019 O O . GLN B 1 6 ? 9.523 -3.273 12.523 1 97.38 6 GLN B O 1
ATOM 1024 N N . CYS B 1 7 ? 8.492 -2.258 10.766 1 98.19 7 CYS B N 1
ATOM 1025 C CA . CYS B 1 7 ? 9.32 -2.912 9.758 1 98.19 7 CYS B CA 1
ATOM 1026 C C . CYS B 1 7 ? 10.633 -2.162 9.555 1 98.19 7 CYS B C 1
ATOM 1028 O O . CYS B 1 7 ? 11.445 -2.545 8.711 1 98.19 7 CYS B O 1
ATOM 1030 N N . GLY B 1 8 ? 10.812 -1.081 10.266 1 98.38 8 GLY B N 1
ATOM 1031 C CA . GLY B 1 8 ? 12.078 -0.365 10.211 1 98.38 8 GLY B CA 1
ATOM 1032 C C . GLY B 1 8 ? 12.062 0.796 9.227 1 98.38 8 GLY B C 1
ATOM 1033 O O . GLY B 1 8 ? 13.117 1.322 8.859 1 98.38 8 GLY B O 1
ATOM 1034 N N . VAL B 1 9 ? 10.906 1.211 8.781 1 98.75 9 VAL B N 1
ATOM 1035 C CA . VAL B 1 9 ? 10.781 2.377 7.914 1 98.75 9 VAL B CA 1
ATOM 1036 C C . VAL B 1 9 ? 10.789 3.652 8.758 1 98.75 9 VAL B C 1
ATOM 1038 O O . VAL B 1 9 ? 9.844 3.91 9.508 1 98.75 9 VAL B O 1
ATOM 1041 N N . HIS B 1 10 ? 11.812 4.422 8.578 1 98.38 10 HIS B N 1
ATOM 1042 C CA . HIS B 1 10 ? 11.953 5.598 9.438 1 98.38 10 HIS B CA 1
ATOM 1043 C C . HIS B 1 10 ? 12.234 6.848 8.609 1 98.38 10 HIS B C 1
ATOM 1045 O O . HIS B 1 10 ? 12.969 6.797 7.621 1 98.38 10 HIS B O 1
ATOM 1051 N N . PHE B 1 11 ? 11.703 7.91 9.086 1 98.75 11 PHE B N 1
ATOM 1052 C CA . PHE B 1 11 ? 11.984 9.195 8.453 1 98.75 11 PHE B CA 1
ATOM 1053 C C . PHE B 1 11 ? 13.383 9.688 8.812 1 98.75 11 PHE B C 1
ATOM 1055 O O . PHE B 1 11 ? 13.781 9.641 9.977 1 98.75 11 PHE B O 1
ATOM 1062 N N . THR B 1 12 ? 14.062 10.125 7.82 1 98.88 12 THR B N 1
ATOM 1063 C CA . THR B 1 12 ? 15.367 10.742 8.055 1 98.88 12 THR B CA 1
ATOM 1064 C C . THR B 1 12 ? 15.32 12.234 7.754 1 98.88 12 THR B C 1
ATOM 1066 O O . THR B 1 12 ? 16.203 12.984 8.18 1 98.88 12 THR B O 1
ATOM 1069 N N . GLU B 1 13 ? 14.391 12.656 6.949 1 98.88 13 GLU B N 1
ATOM 1070 C CA . GLU B 1 13 ? 14.109 14.055 6.652 1 98.88 13 GLU B CA 1
ATOM 1071 C C . GLU B 1 13 ? 12.609 14.312 6.57 1 98.88 13 GLU B C 1
ATOM 1073 O O . GLU B 1 13 ? 11.867 13.531 5.965 1 98.88 13 GLU B O 1
ATOM 1078 N N . VAL B 1 14 ? 12.172 15.398 7.211 1 98.81 14 VAL B N 1
ATOM 1079 C CA . VAL B 1 14 ? 10.766 15.789 7.141 1 98.81 14 VAL B CA 1
ATOM 1080 C C . VAL B 1 14 ? 10.656 17.297 6.938 1 98.81 14 VAL B C 1
ATOM 1082 O O . VAL B 1 14 ? 11.148 18.078 7.762 1 98.81 14 VAL B O 1
ATOM 1085 N N . SER B 1 15 ? 10.141 17.656 5.902 1 98.56 15 SER B N 1
ATOM 1086 C CA . SER B 1 15 ? 9.766 19.031 5.613 1 98.56 15 SER B CA 1
ATOM 1087 C C . SER B 1 15 ? 8.578 19.094 4.668 1 98.56 15 SER B C 1
ATOM 1089 O O . SER B 1 15 ? 8.109 18.078 4.168 1 98.56 15 SER B O 1
ATOM 1091 N N . SER B 1 16 ? 8.062 20.312 4.441 1 98.19 16 SER B N 1
ATOM 1092 C CA . SER B 1 16 ? 6.945 20.516 3.529 1 98.19 16 SER B CA 1
ATOM 1093 C C . SER B 1 16 ? 7.367 20.297 2.078 1 98.19 16 SER B C 1
ATOM 1095 O O . SER B 1 16 ? 6.52 20.125 1.2 1 98.19 16 SER B O 1
ATOM 1097 N N . GLU B 1 17 ? 8.695 20.281 1.857 1 98.62 17 GLU B N 1
ATOM 1098 C CA . GLU B 1 17 ? 9.18 20.203 0.485 1 98.62 17 GLU B CA 1
ATOM 1099 C C . GLU B 1 17 ? 9.688 18.797 0.16 1 98.62 17 GLU B C 1
ATOM 1101 O O . GLU B 1 17 ? 9.812 18.438 -1.012 1 98.62 17 GLU B O 1
ATOM 1106 N N . LEU B 1 18 ? 10.07 18.078 1.226 1 98.88 18 LEU B N 1
ATOM 1107 C CA . LEU B 1 18 ? 10.68 16.766 1.04 1 98.88 18 LEU B CA 1
ATOM 1108 C C . LEU B 1 18 ? 10.594 15.945 2.32 1 98.88 18 LEU B C 1
ATOM 1110 O O . LEU B 1 18 ? 10.984 16.406 3.393 1 98.88 18 LEU B O 1
ATOM 1114 N N . THR B 1 19 ? 10.055 14.766 2.164 1 98.94 19 THR B N 1
ATOM 1115 C CA . THR B 1 19 ? 10.266 13.766 3.205 1 98.94 19 THR B CA 1
ATOM 1116 C C . THR B 1 19 ? 11.125 12.609 2.689 1 98.94 19 THR B C 1
ATOM 1118 O O . THR B 1 19 ? 11.016 12.227 1.523 1 98.94 19 THR B O 1
ATOM 1121 N N . VAL B 1 20 ? 11.992 12.102 3.537 1 98.94 20 VAL B N 1
ATOM 1122 C CA . VAL B 1 20 ? 12.859 10.977 3.184 1 98.94 20 VAL B CA 1
ATOM 1123 C C . VAL B 1 20 ? 12.719 9.867 4.219 1 98.94 20 VAL B C 1
ATOM 1125 O O . VAL B 1 20 ? 12.742 10.125 5.426 1 98.94 20 VAL B O 1
ATOM 1128 N N . GLN B 1 21 ? 12.547 8.719 3.75 1 98.94 21 GLN B N 1
ATOM 1129 C CA . GLN B 1 21 ? 12.562 7.527 4.59 1 98.94 21 GLN B CA 1
ATOM 1130 C C . GLN B 1 21 ? 13.656 6.555 4.145 1 98.94 21 GLN B C 1
ATOM 1132 O O . GLN B 1 21 ? 13.859 6.348 2.945 1 98.94 21 GLN B O 1
ATOM 1137 N N . LYS B 1 22 ? 14.297 5.938 5.082 1 98.88 22 LYS B N 1
ATOM 1138 C CA . LYS B 1 22 ? 15.258 4.871 4.816 1 98.88 22 LYS B CA 1
ATOM 1139 C C . LYS B 1 22 ? 14.844 3.57 5.5 1 98.88 22 LYS B C 1
ATOM 1141 O O . LYS B 1 22 ? 14.352 3.586 6.633 1 98.88 22 LYS B O 1
ATOM 1146 N N . TRP B 1 23 ? 15.109 2.512 4.766 1 98.88 23 TRP B N 1
ATOM 1147 C CA . TRP B 1 23 ? 14.648 1.223 5.273 1 98.88 23 TRP B CA 1
ATOM 1148 C C . TRP B 1 23 ? 15.281 0.073 4.5 1 98.88 23 TRP B C 1
ATOM 1150 O O . TRP B 1 23 ? 15.812 0.272 3.4 1 98.88 23 TRP B O 1
ATOM 1160 N N . THR B 1 24 ? 15.297 -1.118 5.105 1 98.88 24 THR B N 1
ATOM 1161 C CA . THR B 1 24 ? 15.812 -2.348 4.52 1 98.88 24 THR B CA 1
ATOM 1162 C C . THR B 1 24 ? 14.695 -3.367 4.316 1 98.88 24 THR B C 1
ATOM 1164 O O . THR B 1 24 ? 13.844 -3.541 5.191 1 98.88 24 THR B O 1
ATOM 1167 N N . VAL B 1 25 ? 14.711 -3.977 3.146 1 98.81 25 VAL B N 1
ATOM 1168 C CA . VAL B 1 25 ? 13.719 -5.012 2.887 1 98.81 25 VAL B CA 1
ATOM 1169 C C . VAL B 1 25 ? 13.945 -6.195 3.828 1 98.81 25 VAL B C 1
ATOM 1171 O O . VAL B 1 25 ? 14.93 -6.922 3.693 1 98.81 25 VAL B O 1
ATOM 1174 N N . LYS B 1 26 ? 13.055 -6.375 4.715 1 98.62 26 LYS B N 1
ATOM 1175 C CA . LYS B 1 26 ? 13.109 -7.496 5.652 1 98.62 26 LYS B CA 1
ATOM 1176 C C . LYS B 1 26 ? 12.312 -8.688 5.125 1 98.62 26 LYS B C 1
ATOM 1178 O O . LYS B 1 26 ? 11.539 -8.555 4.172 1 98.62 26 LYS B O 1
ATOM 1183 N N . GLU B 1 27 ? 12.484 -9.805 5.781 1 97.81 27 GLU B N 1
ATOM 1184 C CA . GLU B 1 27 ? 11.836 -11.039 5.355 1 97.81 27 GLU B CA 1
ATOM 1185 C C . GLU B 1 27 ? 10.312 -10.898 5.367 1 97.81 27 GLU B C 1
ATOM 1187 O O . GLU B 1 27 ? 9.641 -11.352 4.441 1 97.81 27 GLU B O 1
ATOM 1192 N N . ASN B 1 28 ? 9.805 -10.242 6.391 1 98.12 28 ASN B N 1
ATOM 1193 C CA . ASN B 1 28 ? 8.352 -10.164 6.535 1 98.12 28 ASN B CA 1
ATOM 1194 C C . ASN B 1 28 ? 7.754 -9.125 5.59 1 98.12 28 ASN B C 1
ATOM 1196 O O . ASN B 1 28 ? 6.547 -8.875 5.617 1 98.12 28 ASN B O 1
ATOM 1200 N N . MET B 1 29 ? 8.609 -8.484 4.766 1 98.69 29 MET B N 1
ATOM 1201 C CA . MET B 1 29 ? 8.125 -7.516 3.785 1 98.69 29 MET B CA 1
ATOM 1202 C C . MET B 1 29 ? 8.086 -8.133 2.391 1 98.69 29 MET B C 1
ATOM 1204 O O . MET B 1 29 ? 7.711 -7.461 1.425 1 98.69 29 MET B O 1
ATOM 1208 N N . THR B 1 30 ? 8.477 -9.406 2.264 1 97.56 30 THR B N 1
ATOM 1209 C CA . THR B 1 30 ? 8.609 -10.016 0.944 1 97.56 30 THR B CA 1
ATOM 1210 C C . THR B 1 30 ? 7.34 -10.781 0.578 1 97.56 30 THR B C 1
ATOM 1212 O O . THR B 1 30 ? 6.602 -11.227 1.459 1 97.56 30 THR B O 1
ATOM 1215 N N . GLN B 1 31 ? 7.074 -10.781 -0.717 1 93.81 31 GLN B N 1
ATOM 1216 C CA . GLN B 1 31 ? 6.051 -11.688 -1.223 1 93.81 31 GLN B CA 1
ATOM 1217 C C . GLN B 1 31 ? 6.594 -13.102 -1.381 1 93.81 31 GLN B C 1
ATOM 1219 O O . GLN B 1 31 ? 7.727 -13.383 -0.978 1 93.81 31 GLN B O 1
ATOM 1224 N N . ILE B 1 32 ? 5.805 -14 -1.837 1 88.06 32 ILE B N 1
ATOM 1225 C CA . ILE B 1 32 ? 6.07 -15.438 -1.775 1 88.06 32 ILE B CA 1
ATOM 1226 C C . ILE B 1 32 ? 7.32 -15.766 -2.592 1 88.06 32 ILE B C 1
ATOM 1228 O O . ILE B 1 32 ? 8.016 -16.734 -2.305 1 88.06 32 ILE B O 1
ATOM 1232 N N . ASN B 1 33 ? 7.695 -14.844 -3.523 1 89.25 33 ASN B N 1
ATOM 1233 C CA . ASN B 1 33 ? 8.844 -15.109 -4.379 1 89.25 33 ASN B CA 1
ATOM 1234 C C . ASN B 1 33 ? 10.125 -14.508 -3.801 1 89.25 33 ASN B C 1
ATOM 1236 O O . ASN B 1 33 ? 11.164 -14.508 -4.461 1 89.25 33 ASN B O 1
ATOM 1240 N N . GLY B 1 34 ? 10.016 -13.852 -2.68 1 92.38 34 GLY B N 1
ATOM 1241 C CA . GLY B 1 34 ? 11.211 -13.406 -1.985 1 92.38 34 GLY B CA 1
ATOM 1242 C C . GLY B 1 34 ? 11.594 -11.977 -2.328 1 92.38 34 GLY B C 1
ATOM 1243 O O . GLY B 1 34 ? 12.664 -11.508 -1.926 1 92.38 34 GLY B O 1
ATOM 1244 N N . ILE B 1 35 ? 10.898 -11.422 -3.102 1 96.69 35 ILE B N 1
ATOM 1245 C CA . ILE B 1 35 ? 11.141 -10.016 -3.414 1 96.69 35 ILE B CA 1
ATOM 1246 C C . ILE B 1 35 ? 10.141 -9.141 -2.656 1 96.69 35 ILE B C 1
ATOM 1248 O O . ILE B 1 35 ? 9.133 -9.633 -2.156 1 96.69 35 ILE B O 1
ATOM 1252 N N . LEU B 1 36 ? 10.445 -7.871 -2.547 1 98.56 36 LEU B N 1
ATOM 1253 C CA . LEU B 1 36 ? 9.617 -6.902 -1.841 1 98.56 36 LEU B CA 1
ATOM 1254 C C . LEU B 1 36 ? 8.18 -6.934 -2.357 1 98.56 36 LEU B C 1
ATOM 1256 O O . LEU B 1 36 ? 7.953 -6.969 -3.568 1 98.56 36 LEU B O 1
ATOM 1260 N N . HIS B 1 37 ? 7.27 -7.023 -1.422 1 98.62 37 HIS B N 1
ATOM 1261 C CA . HIS B 1 37 ? 5.855 -6.898 -1.76 1 98.62 37 HIS B CA 1
ATOM 1262 C C . HIS B 1 37 ? 5.547 -5.52 -2.334 1 98.62 37 HIS B C 1
ATOM 1264 O O . HIS B 1 37 ? 5.754 -4.504 -1.668 1 98.62 37 HIS B O 1
ATOM 1270 N N . GLY B 1 38 ? 4.973 -5.41 -3.537 1 98.62 38 GLY B N 1
ATOM 1271 C CA . GLY B 1 38 ? 4.68 -4.141 -4.18 1 98.62 38 GLY B CA 1
ATOM 1272 C C . GLY B 1 38 ? 3.73 -3.271 -3.377 1 98.62 38 GLY B C 1
ATOM 1273 O O . GLY B 1 38 ? 3.867 -2.045 -3.361 1 98.62 38 GLY B O 1
ATOM 1274 N N . GLY B 1 39 ? 2.764 -3.869 -2.742 1 98.81 39 GLY B N 1
ATOM 1275 C CA . GLY B 1 39 ? 1.827 -3.146 -1.896 1 98.81 39 GLY B CA 1
ATOM 1276 C C . GLY B 1 39 ? 2.5 -2.432 -0.739 1 98.81 39 GLY B C 1
ATOM 1277 O O . GLY B 1 39 ? 2.035 -1.378 -0.299 1 98.81 39 GLY B O 1
ATOM 1278 N N . LEU B 1 40 ? 3.551 -2.99 -0.236 1 98.81 40 LEU B N 1
ATOM 1279 C CA . LEU B 1 40 ? 4.266 -2.332 0.851 1 98.81 40 LEU B CA 1
ATOM 1280 C C . LEU B 1 40 ? 5.062 -1.138 0.333 1 98.81 40 LEU B C 1
ATOM 1282 O O . LEU B 1 40 ? 5.156 -0.111 1.009 1 98.81 40 LEU B O 1
ATOM 1286 N N . SER B 1 41 ? 5.652 -1.267 -0.875 1 98.88 41 SER B N 1
ATOM 1287 C CA . SER B 1 41 ? 6.227 -0.085 -1.512 1 98.88 41 SER B CA 1
ATOM 1288 C C . SER B 1 41 ? 5.207 1.047 -1.596 1 98.88 41 SER B C 1
ATOM 1290 O O . SER B 1 41 ? 5.512 2.189 -1.251 1 98.88 41 SER B O 1
ATOM 1292 N N . ALA B 1 42 ? 4.043 0.695 -2.012 1 98.94 42 ALA B N 1
ATOM 1293 C CA . ALA B 1 42 ? 2.973 1.678 -2.16 1 98.94 42 ALA B CA 1
ATOM 1294 C C . ALA B 1 42 ? 2.592 2.283 -0.812 1 98.94 42 ALA B C 1
ATOM 1296 O O . ALA B 1 42 ? 2.371 3.492 -0.708 1 98.94 42 ALA B O 1
ATOM 1297 N N . ALA B 1 43 ? 2.486 1.458 0.211 1 98.94 43 ALA B N 1
ATOM 1298 C CA . ALA B 1 43 ? 2.117 1.933 1.542 1 98.94 43 ALA B CA 1
ATOM 1299 C C . ALA B 1 43 ? 3.17 2.891 2.094 1 98.94 43 ALA B C 1
ATOM 1301 O O . ALA B 1 43 ? 2.832 3.922 2.68 1 98.94 43 ALA B O 1
ATOM 1302 N N . ILE B 1 44 ? 4.434 2.562 1.911 1 98.94 44 ILE B N 1
ATOM 1303 C CA . ILE B 1 44 ? 5.531 3.412 2.365 1 98.94 44 ILE B CA 1
ATOM 1304 C C . ILE B 1 44 ? 5.496 4.742 1.617 1 98.94 44 ILE B C 1
ATOM 1306 O O . ILE B 1 44 ? 5.715 5.801 2.211 1 98.94 44 ILE B O 1
ATOM 1310 N N . ALA B 1 45 ? 5.211 4.648 0.314 1 98.94 45 ALA B N 1
ATOM 1311 C CA . ALA B 1 45 ? 5.078 5.867 -0.483 1 98.94 45 ALA B CA 1
ATOM 1312 C C . ALA B 1 45 ? 3.994 6.781 0.087 1 98.94 45 ALA B C 1
ATOM 1314 O O . ALA B 1 45 ? 4.227 7.977 0.288 1 98.94 45 ALA B O 1
ATOM 1315 N N . GLU B 1 46 ? 2.832 6.227 0.351 1 98.94 46 GLU B N 1
ATOM 1316 C CA . GLU B 1 46 ? 1.736 7.035 0.872 1 98.94 46 GLU B CA 1
ATOM 1317 C C . GLU B 1 46 ? 2.072 7.602 2.25 1 98.94 46 GLU B C 1
ATOM 1319 O O . GLU B 1 46 ? 1.688 8.727 2.576 1 98.94 46 GLU B O 1
ATOM 1324 N N . GLN B 1 47 ? 2.77 6.832 3.07 1 98.75 47 GLN B N 1
ATOM 1325 C CA . GLN B 1 47 ? 3.199 7.34 4.367 1 98.75 47 GLN B CA 1
ATOM 1326 C C . GLN B 1 47 ? 4.07 8.586 4.211 1 98.75 47 GLN B C 1
ATOM 1328 O O . GLN B 1 47 ? 3.877 9.578 4.918 1 98.75 47 GLN B O 1
ATOM 1333 N N . GLY B 1 48 ? 5.02 8.539 3.297 1 98.81 48 GLY B N 1
ATOM 1334 C CA . GLY B 1 48 ? 5.871 9.688 3.047 1 98.81 48 GLY B CA 1
ATOM 1335 C C . GLY B 1 48 ? 5.098 10.922 2.619 1 98.81 48 GLY B C 1
ATOM 1336 O O . GLY B 1 48 ? 5.324 12.016 3.143 1 98.81 48 GLY B O 1
ATOM 1337 N N . ALA B 1 49 ? 4.238 10.711 1.628 1 98.88 49 ALA B N 1
ATOM 1338 C CA . ALA B 1 49 ? 3.408 11.805 1.14 1 98.88 49 ALA B CA 1
ATOM 1339 C C . ALA B 1 49 ? 2.549 12.383 2.26 1 98.88 49 ALA B C 1
ATOM 1341 O O . ALA B 1 49 ? 2.447 13.602 2.406 1 98.88 49 ALA B O 1
ATOM 1342 N N . GLY B 1 50 ? 1.904 11.5 3.012 1 98.38 50 GLY B N 1
ATOM 1343 C CA . GLY B 1 50 ? 1.077 11.938 4.125 1 98.38 50 GLY B CA 1
ATOM 1344 C C . GLY B 1 50 ? 1.827 12.797 5.121 1 98.38 50 GLY B C 1
ATOM 1345 O O . GLY B 1 50 ? 1.322 13.836 5.559 1 98.38 50 GLY B O 1
ATOM 1346 N N . MET B 1 51 ? 3 12.383 5.473 1 98.19 51 MET B N 1
ATOM 1347 C CA . MET B 1 51 ? 3.82 13.133 6.422 1 98.19 51 MET B CA 1
ATOM 1348 C C . MET B 1 51 ? 4.188 14.5 5.859 1 98.19 51 MET B C 1
ATOM 1350 O O . MET B 1 51 ? 4.195 15.492 6.59 1 98.19 51 MET B O 1
ATOM 1354 N N . GLY B 1 52 ? 4.555 14.516 4.574 1 98.44 52 GLY B N 1
ATOM 1355 C CA . GLY B 1 52 ? 4.797 15.805 3.939 1 98.44 52 GLY B CA 1
ATOM 1356 C C . GLY B 1 52 ? 3.592 16.719 3.984 1 98.44 52 GLY B C 1
ATOM 1357 O O . GLY B 1 52 ? 3.717 17.906 4.309 1 98.44 52 GLY B O 1
ATOM 1358 N N . ALA B 1 53 ? 2.463 16.203 3.693 1 98.25 53 ALA B N 1
ATOM 1359 C CA . ALA B 1 53 ? 1.221 16.969 3.654 1 98.25 53 ALA B CA 1
ATOM 1360 C C . ALA B 1 53 ? 0.906 17.578 5.02 1 98.25 53 ALA B C 1
ATOM 1362 O O . ALA B 1 53 ? 0.447 18.719 5.109 1 98.25 53 ALA B O 1
ATOM 1363 N N . VAL B 1 54 ? 1.13 16.812 6.047 1 96.75 54 VAL B N 1
ATOM 1364 C CA . VAL B 1 54 ? 0.834 17.234 7.406 1 96.75 54 VAL B CA 1
ATOM 1365 C C . VAL B 1 54 ? 1.642 18.5 7.742 1 96.75 54 VAL B C 1
ATOM 1367 O O . VAL B 1 54 ? 1.189 19.344 8.516 1 96.75 54 VAL B O 1
ATOM 1370 N N . GLN B 1 55 ? 2.824 18.672 7.062 1 97.56 55 GLN B N 1
ATOM 1371 C CA . GLN B 1 55 ? 3.674 19.828 7.336 1 97.56 55 GLN B CA 1
ATOM 1372 C C . GLN B 1 55 ? 3.057 21.109 6.781 1 97.56 55 GLN B C 1
ATOM 1374 O O . GLN B 1 55 ? 3.484 22.203 7.129 1 97.56 55 GLN B O 1
ATOM 1379 N N . LEU B 1 56 ? 2.045 20.938 5.98 1 97 56 LEU B N 1
ATOM 1380 C CA . LEU B 1 56 ? 1.517 22.078 5.246 1 97 56 LEU B CA 1
ATOM 1381 C C . LEU B 1 56 ? 0.13 22.453 5.754 1 97 56 LEU B C 1
ATOM 1383 O O . LEU B 1 56 ? -0.512 23.359 5.203 1 97 56 LEU B O 1
ATOM 1387 N N . ILE B 1 57 ? -0.329 21.719 6.746 1 94.12 57 ILE B N 1
ATOM 1388 C CA . ILE B 1 57 ? -1.724 21.953 7.105 1 94.12 57 ILE B CA 1
ATOM 1389 C C . ILE B 1 57 ? -1.796 22.688 8.445 1 94.12 57 ILE B C 1
ATOM 1391 O O . ILE B 1 57 ? -0.874 22.594 9.258 1 94.12 57 ILE B O 1
ATOM 1395 N N . GLN B 1 58 ? -2.924 23.375 8.633 1 92.44 58 GLN B N 1
ATOM 1396 C CA . GLN B 1 58 ? -3.152 24.156 9.836 1 92.44 58 GLN B CA 1
ATOM 1397 C C . GLN B 1 58 ? -3.725 23.297 10.961 1 92.44 58 GLN B C 1
ATOM 1399 O O . GLN B 1 58 ? -4.219 22.203 10.719 1 92.44 58 GLN B O 1
ATOM 1404 N N . GLU B 1 59 ? -3.58 23.859 12.156 1 92.19 59 GLU B N 1
ATOM 1405 C CA . GLU B 1 59 ? -4.227 23.203 13.297 1 92.19 59 GLU B CA 1
ATOM 1406 C C . GLU B 1 59 ? -5.727 23.047 13.062 1 92.19 59 GLU B C 1
ATOM 1408 O O . GLU B 1 59 ? -6.375 23.938 12.523 1 92.19 59 GLU B O 1
ATOM 1413 N N . GLY B 1 60 ? -6.215 21.969 13.414 1 92.81 60 GLY B N 1
ATOM 1414 C CA . GLY B 1 60 ? -7.641 21.719 13.234 1 92.81 60 GLY B CA 1
ATOM 1415 C C . GLY B 1 60 ? -7.965 20.984 11.945 1 92.81 60 GLY B C 1
ATOM 1416 O O . GLY B 1 60 ? -9.125 20.688 11.672 1 92.81 60 GLY B O 1
ATOM 1417 N N . TYR B 1 61 ? -6.914 20.828 11.148 1 95.19 61 TYR B N 1
ATOM 1418 C CA . TYR B 1 61 ? -7.113 20.094 9.906 1 95.19 61 TYR B CA 1
ATOM 1419 C C . TYR B 1 61 ? -6.344 18.781 9.914 1 95.19 61 TYR B C 1
ATOM 1421 O O . TYR B 1 61 ? -5.398 18.625 10.695 1 95.19 61 TYR B O 1
ATOM 1429 N N . ALA B 1 62 ? -6.797 17.828 9.086 1 95.69 62 ALA B N 1
ATOM 1430 C CA . ALA B 1 62 ? -6.133 16.531 8.914 1 95.69 62 ALA B CA 1
ATOM 1431 C C . ALA B 1 62 ? -5.852 16.266 7.438 1 95.69 62 ALA B C 1
ATOM 1433 O O . ALA B 1 62 ? -6.551 16.766 6.559 1 95.69 62 ALA B O 1
ATOM 1434 N N . ALA B 1 63 ? -4.816 15.609 7.176 1 96.56 63 ALA B N 1
ATOM 1435 C CA . ALA B 1 63 ? -4.473 15.117 5.844 1 96.56 63 ALA B CA 1
ATOM 1436 C C . ALA B 1 63 ? -4.82 13.641 5.691 1 96.56 63 ALA B C 1
ATOM 1438 O O . ALA B 1 63 ? -4.344 12.805 6.461 1 96.56 63 ALA B O 1
ATOM 1439 N N . VAL B 1 64 ? -5.648 13.328 4.684 1 97.62 64 VAL B N 1
ATOM 1440 C CA . VAL B 1 64 ? -6.062 11.945 4.465 1 97.62 64 VAL B CA 1
ATOM 1441 C C . VAL B 1 64 ? -5.844 11.57 3.004 1 97.62 64 VAL B C 1
ATOM 1443 O O . VAL B 1 64 ? -6.211 12.32 2.1 1 97.62 64 VAL B O 1
ATOM 1446 N N . GLY B 1 65 ? -5.172 10.5 2.814 1 98.19 65 GLY B N 1
ATOM 1447 C CA . GLY B 1 65 ? -5.016 10.016 1.45 1 98.19 65 GLY B CA 1
ATOM 1448 C C . GLY B 1 65 ? -6.332 9.656 0.79 1 98.19 65 GLY B C 1
ATOM 1449 O O . GLY B 1 65 ? -7.199 9.047 1.417 1 98.19 65 GLY B O 1
ATOM 1450 N N . THR B 1 66 ? -6.484 10.008 -0.477 1 98.69 66 THR B N 1
ATOM 1451 C CA . THR B 1 66 ? -7.715 9.664 -1.185 1 98.69 66 THR B CA 1
ATOM 1452 C C . THR B 1 66 ? -7.426 8.719 -2.342 1 98.69 66 THR B C 1
ATOM 1454 O O . THR B 1 66 ? -8.289 7.926 -2.734 1 98.69 66 THR B O 1
ATOM 1457 N N . SER B 1 67 ? -6.27 8.891 -2.928 1 98.81 67 SER B N 1
ATOM 1458 C CA . SER B 1 67 ? -5.898 7.965 -3.998 1 98.81 67 SER B CA 1
ATOM 1459 C C . SER B 1 67 ? -4.387 7.758 -4.051 1 98.81 67 SER B C 1
ATOM 1461 O O . SER B 1 67 ? -3.621 8.625 -3.621 1 98.81 67 SER B O 1
ATOM 1463 N N . LEU B 1 68 ? -3.994 6.629 -4.516 1 98.88 68 LEU B N 1
ATOM 1464 C CA . LEU B 1 68 ? -2.619 6.152 -4.621 1 98.88 68 LEU B CA 1
ATOM 1465 C C . LEU B 1 68 ? -2.418 5.355 -5.902 1 98.88 68 LEU B C 1
ATOM 1467 O O . LEU B 1 68 ? -3.174 4.422 -6.184 1 98.88 68 LEU B O 1
ATOM 1471 N N . GLU B 1 69 ? -1.538 5.848 -6.719 1 98.94 69 GLU B N 1
ATOM 1472 C CA . GLU B 1 69 ? -1.1 5.121 -7.906 1 98.94 69 GLU B CA 1
ATOM 1473 C C . GLU B 1 69 ? 0.386 4.777 -7.824 1 98.94 69 GLU B C 1
ATOM 1475 O O . GLU B 1 69 ? 1.225 5.668 -7.66 1 98.94 69 GLU B O 1
ATOM 1480 N N . SER B 1 70 ? 0.701 3.514 -7.922 1 98.94 70 SER B N 1
ATOM 1481 C CA . SER B 1 70 ? 2.084 3.068 -7.785 1 98.94 70 SER B CA 1
ATOM 1482 C C . SER B 1 70 ? 2.496 2.18 -8.953 1 98.94 70 SER B C 1
ATOM 1484 O O . SER B 1 70 ? 1.73 1.312 -9.383 1 98.94 70 SER B O 1
ATOM 1486 N N . HIS B 1 71 ? 3.664 2.389 -9.508 1 98.94 71 HIS B N 1
ATOM 1487 C CA . HIS B 1 71 ? 4.273 1.591 -10.57 1 98.94 71 HIS B CA 1
ATOM 1488 C C . HIS B 1 71 ? 5.57 0.94 -10.094 1 98.94 71 HIS B C 1
ATOM 1490 O O . HIS B 1 71 ? 6.527 1.635 -9.742 1 98.94 71 HIS B O 1
ATOM 1496 N N . HIS B 1 72 ? 5.531 -0.354 -10.039 1 98.81 72 HIS B N 1
ATOM 1497 C CA . HIS B 1 72 ? 6.684 -1.144 -9.617 1 98.81 72 HIS B CA 1
ATOM 1498 C C . HIS B 1 72 ? 7.609 -1.437 -10.797 1 98.81 72 HIS B C 1
ATOM 1500 O O . HIS B 1 72 ? 7.328 -2.324 -11.602 1 98.81 72 HIS B O 1
ATOM 1506 N N . LEU B 1 73 ? 8.734 -0.807 -10.812 1 98.62 73 LEU B N 1
ATOM 1507 C CA . LEU B 1 73 ? 9.578 -0.774 -12 1 98.62 73 LEU B CA 1
ATOM 1508 C C . LEU B 1 73 ? 10.594 -1.911 -11.984 1 98.62 73 LEU B C 1
ATOM 1510 O O . LEU B 1 73 ? 11.109 -2.303 -13.031 1 98.62 73 LEU B O 1
ATOM 1514 N N . LYS B 1 74 ? 10.93 -2.322 -10.789 1 97.31 74 LYS B N 1
ATOM 1515 C CA . LYS B 1 74 ? 11.938 -3.367 -10.625 1 97.31 74 LYS B CA 1
ATOM 1516 C C . LYS B 1 74 ? 11.672 -4.195 -9.375 1 97.31 74 LYS B C 1
ATOM 1518 O O . LYS B 1 74 ? 11.227 -3.664 -8.352 1 97.31 74 LYS B O 1
ATOM 1523 N N . ALA B 1 75 ? 12.023 -5.477 -9.484 1 97.44 75 ALA B N 1
ATOM 1524 C CA . ALA B 1 75 ? 12.008 -6.324 -8.289 1 97.44 75 ALA B CA 1
ATOM 1525 C C . ALA B 1 75 ? 13.094 -5.918 -7.309 1 97.44 75 ALA B C 1
ATOM 1527 O O . ALA B 1 75 ? 14.211 -5.582 -7.711 1 97.44 75 ALA B O 1
ATOM 1528 N N . VAL B 1 76 ? 12.766 -5.926 -6.043 1 98.38 76 VAL B N 1
ATOM 1529 C CA . VAL B 1 76 ? 13.727 -5.555 -5.012 1 98.38 76 VAL B CA 1
ATOM 1530 C C . VAL B 1 76 ? 13.969 -6.742 -4.082 1 98.38 76 VAL B C 1
ATOM 1532 O O . V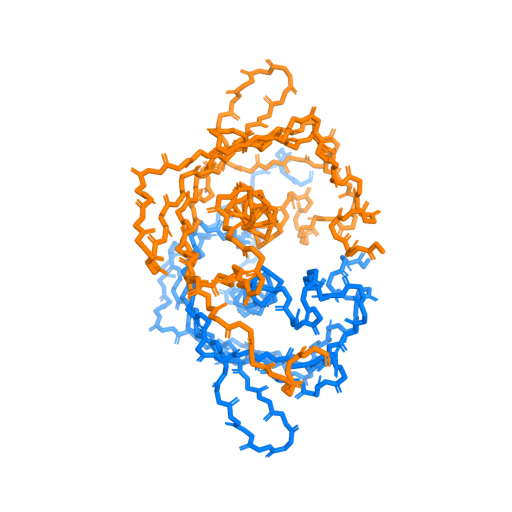AL B 1 76 ? 13.086 -7.129 -3.316 1 98.38 76 VAL B O 1
ATOM 1535 N N . PRO B 1 77 ? 15.148 -7.309 -4.039 1 97.31 77 PRO B N 1
ATOM 1536 C CA . PRO B 1 77 ? 15.414 -8.492 -3.219 1 97.31 77 PRO B CA 1
ATOM 1537 C C . PRO B 1 77 ? 15.43 -8.18 -1.724 1 97.31 77 PRO B C 1
ATOM 1539 O O . PRO B 1 77 ? 15.711 -7.043 -1.328 1 97.31 77 PRO B O 1
ATOM 1542 N N . MET B 1 78 ? 15.164 -9.242 -1.005 1 97.62 78 MET B N 1
ATOM 1543 C CA . MET B 1 78 ? 15.336 -9.164 0.443 1 97.62 78 MET B CA 1
ATOM 1544 C C . MET B 1 78 ? 16.734 -8.672 0.799 1 97.62 78 MET B C 1
ATOM 1546 O O . MET B 1 78 ? 17.703 -9.031 0.145 1 97.62 78 MET B O 1
ATOM 1550 N N . GLY B 1 79 ? 16.766 -7.809 1.813 1 98.44 79 GLY B N 1
ATOM 1551 C CA . GLY B 1 79 ? 18.047 -7.305 2.287 1 98.44 79 GLY B CA 1
ATOM 1552 C C . GLY B 1 79 ? 18.453 -6.004 1.628 1 98.44 79 GLY B C 1
ATOM 1553 O O . GLY B 1 79 ? 19.406 -5.344 2.078 1 98.44 79 GLY B O 1
ATOM 1554 N N . SER B 1 80 ? 17.797 -5.59 0.558 1 98.75 80 SER B N 1
ATOM 1555 C CA . SER B 1 80 ? 18.125 -4.344 -0.131 1 98.75 80 SER B CA 1
ATOM 1556 C C . SER B 1 80 ? 17.875 -3.137 0.764 1 98.75 80 SER B C 1
ATOM 1558 O O . SER B 1 80 ? 16.875 -3.082 1.482 1 98.75 80 SER B O 1
ATOM 1560 N N . GLN B 1 81 ? 18.797 -2.197 0.738 1 98.88 81 GLN B N 1
ATOM 1561 C CA . GLN B 1 81 ? 18.609 -0.893 1.362 1 98.88 81 GLN B CA 1
ATOM 1562 C C . GLN B 1 81 ? 17.891 0.066 0.423 1 98.88 81 GLN B C 1
ATOM 1564 O O . GLN B 1 81 ? 18.297 0.24 -0.729 1 98.88 81 GLN B O 1
ATOM 1569 N N . CYS B 1 82 ? 16.828 0.732 0.967 1 98.94 82 CYS B N 1
ATOM 1570 C CA . CYS B 1 82 ? 15.961 1.535 0.115 1 98.94 82 CYS B CA 1
ATOM 1571 C C . CYS B 1 82 ? 15.789 2.939 0.683 1 98.94 82 CYS B C 1
ATOM 1573 O O . CYS B 1 82 ? 15.945 3.15 1.886 1 98.94 82 CYS B O 1
ATOM 1575 N N . GLU B 1 83 ? 15.5 3.832 -0.197 1 98.94 83 GLU B N 1
ATOM 1576 C CA . GLU B 1 83 ? 15.141 5.203 0.149 1 98.94 83 GLU B CA 1
ATOM 1577 C C . GLU B 1 83 ? 13.844 5.625 -0.537 1 98.94 83 GLU B C 1
ATOM 1579 O O . GLU B 1 83 ? 13.641 5.344 -1.721 1 98.94 83 GLU B O 1
ATOM 1584 N N . THR B 1 84 ? 12.977 6.223 0.213 1 98.94 84 THR B N 1
ATOM 1585 C CA . THR B 1 84 ? 11.734 6.805 -0.285 1 98.94 84 THR B CA 1
ATOM 1586 C C . THR B 1 84 ? 11.773 8.328 -0.187 1 98.94 84 THR B C 1
ATOM 1588 O O . THR B 1 84 ? 11.992 8.883 0.893 1 98.94 84 THR B O 1
ATOM 1591 N N . ARG B 1 85 ? 11.531 8.984 -1.307 1 98.94 85 ARG B N 1
ATOM 1592 C CA . ARG B 1 85 ? 11.453 10.445 -1.347 1 98.94 85 ARG B CA 1
ATOM 1593 C C . ARG B 1 85 ? 10.086 10.914 -1.818 1 98.94 85 ARG B C 1
ATOM 1595 O O . ARG B 1 85 ? 9.633 10.531 -2.9 1 98.94 85 ARG B O 1
ATOM 1602 N N . ALA B 1 86 ? 9.461 11.688 -1.006 1 98.94 86 ALA B N 1
ATOM 1603 C CA . ALA B 1 86 ? 8.164 12.258 -1.351 1 98.94 86 ALA B CA 1
ATOM 1604 C C . ALA B 1 86 ? 8.242 13.773 -1.487 1 98.94 86 ALA B C 1
ATOM 1606 O O . ALA B 1 86 ? 8.75 14.453 -0.597 1 98.94 86 ALA B O 1
ATOM 1607 N N . MET B 1 87 ? 7.734 14.266 -2.613 1 98.94 87 MET B N 1
ATOM 1608 C CA . MET B 1 87 ? 7.742 15.695 -2.895 1 98.94 87 MET B CA 1
ATOM 1609 C C . MET B 1 87 ? 6.379 16.156 -3.404 1 98.94 87 MET B C 1
ATOM 1611 O O . MET B 1 87 ? 5.738 15.461 -4.191 1 98.94 87 MET B O 1
ATOM 1615 N N . PRO B 1 88 ? 5.992 17.391 -3.047 1 98.81 88 PRO B N 1
ATOM 1616 C CA . PRO B 1 88 ? 4.707 17.875 -3.566 1 98.81 88 PRO B CA 1
ATOM 1617 C C . PRO B 1 88 ? 4.789 18.312 -5.027 1 98.81 88 PRO B C 1
ATOM 1619 O O . PRO B 1 88 ? 5.754 18.969 -5.43 1 98.81 88 PRO B O 1
ATOM 1622 N N . GLU B 1 89 ? 3.834 17.891 -5.754 1 98.69 89 GLU B N 1
ATOM 1623 C CA . GLU B 1 89 ? 3.654 18.391 -7.113 1 98.69 89 GLU B CA 1
ATOM 1624 C C . GLU B 1 89 ? 2.68 19.562 -7.141 1 98.69 89 GLU B C 1
ATOM 1626 O O . GLU B 1 89 ? 2.895 20.531 -7.867 1 98.69 89 GLU B O 1
ATOM 1631 N N . THR B 1 90 ? 1.604 19.453 -6.375 1 98.06 90 THR B N 1
ATOM 1632 C CA . THR B 1 90 ? 0.598 20.5 -6.246 1 98.06 90 THR B CA 1
ATOM 1633 C C . THR B 1 90 ? 0.129 20.625 -4.797 1 98.06 90 THR B C 1
ATOM 1635 O O . THR B 1 90 ? -0.171 19.609 -4.148 1 98.06 90 THR B O 1
ATOM 1638 N N . VAL B 1 91 ? 0.123 21.812 -4.359 1 97.62 91 VAL B N 1
ATOM 1639 C CA . VAL B 1 91 ? -0.403 22.109 -3.033 1 97.62 91 VAL B CA 1
ATOM 1640 C C . VAL B 1 91 ? -1.582 23.062 -3.146 1 97.62 91 VAL B C 1
ATOM 1642 O O . VAL B 1 91 ? -1.392 24.281 -3.293 1 97.62 91 VAL B O 1
ATOM 1645 N N . GLY B 1 92 ? -2.684 22.484 -3.084 1 94.25 92 GLY B N 1
ATOM 1646 C CA . GLY B 1 92 ? -3.889 23.297 -3.084 1 94.25 92 GLY B CA 1
ATOM 1647 C C . GLY B 1 92 ? -4.473 23.5 -1.698 1 94.25 92 GLY B C 1
ATOM 1648 O O . GLY B 1 92 ? -3.879 23.078 -0.702 1 94.25 92 GLY B O 1
ATOM 1649 N N . GLY B 1 93 ? -5.637 24.234 -1.624 1 90.5 93 GLY B N 1
ATOM 1650 C CA . GLY B 1 93 ? -6.285 24.453 -0.34 1 90.5 93 GLY B CA 1
ATOM 1651 C C . GLY B 1 93 ? -6.898 23.188 0.238 1 90.5 93 GLY B C 1
ATOM 1652 O O . GLY B 1 93 ? -6.758 22.922 1.432 1 90.5 93 GLY B O 1
ATOM 1653 N N . LYS B 1 94 ? -7.438 22.359 -0.647 1 95.5 94 LYS B N 1
ATOM 1654 C CA . LYS B 1 94 ? -8.141 21.172 -0.177 1 95.5 94 LYS B CA 1
ATOM 1655 C C . LYS B 1 94 ? -7.445 19.906 -0.657 1 95.5 94 LYS B C 1
ATOM 1657 O O . LYS B 1 94 ? -7.605 18.828 -0.059 1 95.5 94 LYS B O 1
ATOM 1662 N N . LEU B 1 95 ? -6.711 20.078 -1.771 1 97.81 95 LEU B N 1
ATOM 1663 C CA . LEU B 1 95 ? -6.07 18.906 -2.359 1 97.81 95 LEU B CA 1
ATOM 1664 C C . LEU B 1 95 ? -4.574 19.141 -2.541 1 97.81 95 LEU B C 1
ATOM 1666 O O . LEU B 1 95 ? -4.156 20.219 -2.953 1 97.81 95 LEU B O 1
ATOM 1670 N N . GLN B 1 96 ? -3.873 18.141 -2.162 1 98.69 96 GLN B N 1
ATOM 1671 C CA . GLN B 1 96 ? -2.453 18.094 -2.49 1 98.69 96 GLN B CA 1
ATOM 1672 C C . GLN B 1 96 ? -2.129 16.844 -3.312 1 98.69 96 GLN B C 1
ATOM 1674 O O . GLN B 1 96 ? -2.672 15.766 -3.059 1 98.69 96 GLN B O 1
ATOM 1679 N N . VAL B 1 97 ? -1.22 17 -4.293 1 98.94 97 VAL B N 1
ATOM 1680 C CA . VAL B 1 97 ? -0.7 15.859 -5.047 1 98.94 97 VAL B CA 1
ATOM 1681 C C . VAL B 1 97 ? 0.8 15.719 -4.801 1 98.94 97 VAL B C 1
ATOM 1683 O O . VAL B 1 97 ? 1.55 16.688 -4.906 1 98.94 97 VAL B O 1
ATOM 1686 N N . TRP B 1 98 ? 1.204 14.555 -4.434 1 98.94 98 TRP B N 1
ATOM 1687 C CA . TRP B 1 98 ? 2.602 14.273 -4.117 1 98.94 98 TRP B CA 1
ATOM 1688 C C . TRP B 1 98 ? 3.174 13.219 -5.066 1 98.94 98 TRP B C 1
ATOM 1690 O O . TRP B 1 98 ? 2.506 12.234 -5.391 1 98.94 98 TRP B O 1
ATOM 1700 N N . ARG B 1 99 ? 4.348 13.453 -5.5 1 98.94 99 ARG B N 1
ATOM 1701 C CA . ARG B 1 99 ? 5.145 12.469 -6.219 1 98.94 99 ARG B CA 1
ATOM 1702 C C . ARG B 1 99 ? 6.133 11.773 -5.285 1 98.94 99 ARG B C 1
ATOM 1704 O O . ARG B 1 99 ? 6.801 12.43 -4.484 1 98.94 99 ARG B O 1
ATOM 1711 N N . VAL B 1 100 ? 6.234 10.469 -5.359 1 99 100 VAL B N 1
ATOM 1712 C CA . VAL B 1 100 ? 7.133 9.703 -4.504 1 99 100 VAL B CA 1
ATOM 1713 C C . VAL B 1 100 ? 8.023 8.812 -5.359 1 99 100 VAL B 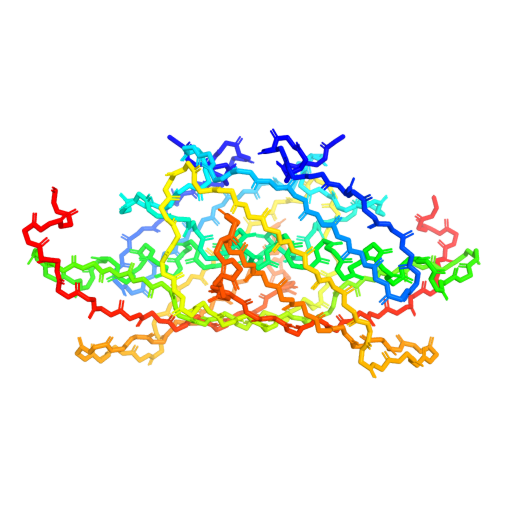C 1
ATOM 1715 O O . VAL B 1 100 ? 7.535 8.094 -6.238 1 99 100 VAL B O 1
ATOM 1718 N N . GLU B 1 101 ? 9.25 8.898 -5.082 1 98.94 101 GLU B N 1
ATOM 1719 C CA . GLU B 1 101 ? 10.242 8.055 -5.734 1 98.94 101 GLU B CA 1
ATOM 1720 C C . GLU B 1 101 ? 10.953 7.152 -4.723 1 98.94 101 GLU B C 1
ATOM 1722 O O . GLU B 1 101 ? 11.336 7.605 -3.641 1 98.94 101 GLU B O 1
ATOM 1727 N N . GLN B 1 102 ? 11.102 5.887 -5.086 1 98.94 102 GLN B N 1
ATOM 1728 C CA . GLN B 1 102 ? 11.805 4.934 -4.234 1 98.94 102 GLN B CA 1
ATOM 1729 C C . GLN B 1 102 ? 12.953 4.27 -4.988 1 98.94 102 GLN B C 1
ATOM 1731 O O . GLN B 1 102 ? 12.781 3.834 -6.129 1 98.94 102 GLN B O 1
ATOM 1736 N N . CYS B 1 103 ? 14.102 4.211 -4.328 1 98.94 103 CYS B N 1
ATOM 1737 C CA . CYS B 1 103 ? 15.289 3.686 -4.992 1 98.94 103 CYS B CA 1
ATOM 1738 C C . CYS B 1 103 ? 16.062 2.744 -4.074 1 98.94 103 CYS B C 1
ATOM 1740 O O . CYS B 1 103 ? 15.852 2.752 -2.857 1 98.94 103 CYS B O 1
ATOM 1742 N N . ILE B 1 104 ? 16.922 1.919 -4.727 1 98.88 104 ILE B N 1
ATOM 1743 C CA . ILE B 1 104 ? 17.844 1.035 -4.012 1 98.88 104 ILE B CA 1
ATOM 1744 C C . ILE B 1 104 ? 19.156 1.764 -3.742 1 98.88 104 ILE B C 1
ATOM 1746 O O . ILE B 1 104 ? 19.688 2.43 -4.629 1 98.88 104 ILE B O 1
ATOM 1750 N N . LEU B 1 105 ? 19.609 1.669 -2.541 1 98.38 105 LEU B N 1
ATOM 1751 C CA . LEU B 1 105 ? 20.906 2.234 -2.166 1 98.38 105 LEU B CA 1
ATOM 1752 C C . LEU B 1 105 ? 22 1.175 -2.225 1 98.38 105 LEU B C 1
ATOM 1754 O O . LEU B 1 105 ? 21.75 0.002 -1.938 1 98.38 105 LEU B O 1
ATOM 1758 N N . PRO B 1 106 ? 23.234 1.589 -2.604 1 97.94 106 PRO B N 1
ATOM 1759 C CA . PRO B 1 106 ? 23.703 2.93 -2.959 1 97.94 106 PRO B CA 1
ATOM 1760 C C . PRO B 1 106 ? 23.594 3.219 -4.453 1 97.94 106 PRO B C 1
ATOM 1762 O O . PRO B 1 106 ? 23.953 4.309 -4.906 1 97.94 106 PRO B O 1
ATOM 1765 N N . THR B 1 107 ? 23 2.303 -5.188 1 97.44 107 THR B N 1
ATOM 1766 C CA . THR B 1 107 ? 23.016 2.426 -6.641 1 97.44 107 THR B CA 1
ATOM 1767 C C . THR B 1 107 ? 22.031 3.506 -7.102 1 97.44 107 THR B C 1
ATOM 1769 O O . THR B 1 107 ? 22.125 3.982 -8.234 1 97.44 107 THR B O 1
ATOM 1772 N N . GLU B 1 108 ? 21.078 3.838 -6.297 1 97.62 108 GLU B N 1
ATOM 1773 C CA . GLU B 1 108 ? 20.047 4.828 -6.59 1 97.62 108 GLU B CA 1
ATOM 1774 C C . GLU B 1 108 ? 19.172 4.383 -7.758 1 97.62 108 GLU B C 1
ATOM 1776 O O . GLU B 1 108 ? 18.641 5.215 -8.5 1 97.62 108 GLU B O 1
ATOM 1781 N N . GLU B 1 109 ? 19.109 3.088 -7.918 1 98.25 109 GLU B N 1
ATOM 1782 C CA . GLU B 1 109 ? 18.219 2.553 -8.938 1 98.25 109 GLU B CA 1
ATOM 1783 C C . GLU B 1 109 ? 16.75 2.701 -8.516 1 98.25 109 GLU B C 1
ATOM 1785 O O . GLU B 1 109 ? 16.359 2.219 -7.453 1 98.25 109 GLU B O 1
ATOM 1790 N N . LEU B 1 110 ? 16.031 3.422 -9.406 1 98.88 110 LEU B N 1
ATOM 1791 C CA . LEU B 1 110 ? 14.602 3.615 -9.156 1 98.88 110 LEU B CA 1
ATOM 1792 C C . LEU B 1 110 ? 13.844 2.301 -9.297 1 98.88 110 LEU B C 1
ATOM 1794 O O . LEU B 1 110 ? 13.977 1.604 -10.305 1 98.88 110 LEU B O 1
ATOM 1798 N N . PHE B 1 111 ? 12.984 1.927 -8.242 1 98.88 111 PHE B N 1
ATOM 1799 C CA . PHE B 1 111 ? 12.273 0.662 -8.367 1 98.88 111 PHE B CA 1
ATOM 1800 C C . PHE B 1 111 ? 10.766 0.875 -8.25 1 98.88 111 PHE B C 1
ATOM 1802 O O . PHE B 1 111 ? 9.977 -0.02 -8.562 1 98.88 111 PHE B O 1
ATOM 1809 N N . ASN B 1 112 ? 10.359 2.053 -7.836 1 98.94 112 ASN B N 1
ATOM 1810 C CA . ASN B 1 112 ? 8.945 2.375 -7.715 1 98.94 112 ASN B CA 1
ATOM 1811 C C . ASN B 1 112 ? 8.695 3.879 -7.816 1 98.94 112 ASN B C 1
ATOM 1813 O O . ASN B 1 112 ? 9.492 4.676 -7.316 1 98.94 112 ASN B O 1
ATOM 1817 N N . VAL B 1 113 ? 7.633 4.297 -8.461 1 98.94 113 VAL B N 1
ATOM 1818 C CA . VAL B 1 113 ? 7.137 5.668 -8.477 1 98.94 113 VAL B CA 1
ATOM 1819 C C . VAL B 1 113 ? 5.648 5.684 -8.141 1 98.94 113 VAL B C 1
ATOM 1821 O O . VAL B 1 113 ? 4.898 4.809 -8.578 1 98.94 113 VAL B O 1
ATOM 1824 N N . SER B 1 114 ? 5.258 6.645 -7.387 1 99 114 SER B N 1
ATOM 1825 C CA . SER B 1 114 ? 3.861 6.742 -6.973 1 99 114 SER B CA 1
ATOM 1826 C C . SER B 1 114 ? 3.365 8.18 -7.039 1 99 114 SER B C 1
ATOM 1828 O O . SER B 1 114 ? 4.152 9.125 -6.91 1 99 114 SER B O 1
ATOM 1830 N N . THR B 1 115 ? 2.154 8.312 -7.285 1 99 115 THR B N 1
ATOM 1831 C CA . THR B 1 115 ? 1.417 9.555 -7.078 1 99 115 THR B CA 1
ATOM 1832 C C . THR B 1 115 ? 0.354 9.383 -5.996 1 99 115 THR B C 1
ATOM 1834 O O . THR B 1 115 ? -0.419 8.422 -6.027 1 99 115 THR B O 1
ATOM 1837 N N . VAL B 1 116 ? 0.359 10.227 -5.059 1 98.94 116 VAL B N 1
ATOM 1838 C CA . VAL B 1 116 ? -0.586 10.188 -3.947 1 98.94 116 VAL B CA 1
ATOM 1839 C C . VAL B 1 116 ? -1.393 11.484 -3.91 1 98.94 116 VAL B C 1
ATOM 1841 O O . VAL B 1 116 ? -0.827 12.578 -3.973 1 98.94 116 VAL B O 1
ATOM 1844 N N . THR B 1 117 ? -2.662 11.359 -3.857 1 98.94 117 THR B N 1
ATOM 1845 C CA . THR B 1 117 ? -3.531 12.516 -3.654 1 98.94 117 THR B CA 1
ATOM 1846 C C . THR B 1 117 ? -4.035 12.562 -2.215 1 98.94 117 THR B C 1
ATOM 1848 O O . THR B 1 117 ? -4.531 11.562 -1.689 1 98.94 117 THR B O 1
ATOM 1851 N N . ILE B 1 118 ? -3.904 13.664 -1.635 1 98.56 118 ILE B N 1
ATOM 1852 C CA . ILE B 1 118 ? -4.219 13.875 -0.225 1 98.56 118 ILE B CA 1
ATOM 1853 C C . ILE B 1 118 ? -5.309 14.938 -0.09 1 98.56 118 ILE B C 1
ATOM 1855 O O . ILE B 1 118 ? -5.227 16 -0.708 1 98.56 118 ILE B O 1
ATOM 1859 N N . TYR B 1 119 ? -6.293 14.633 0.675 1 98.38 119 TYR B N 1
ATOM 1860 C CA . TYR B 1 119 ? -7.371 15.562 0.993 1 98.38 119 TYR B CA 1
ATOM 1861 C C . TYR B 1 119 ? -7.164 16.188 2.363 1 98.38 119 TYR B C 1
ATOM 1863 O O . TYR B 1 119 ? -6.852 15.5 3.334 1 98.38 119 TYR B O 1
ATOM 1871 N N . ILE B 1 120 ? -7.312 17.484 2.422 1 97.19 120 ILE B N 1
ATOM 1872 C CA . ILE B 1 120 ? -7.215 18.234 3.676 1 97.19 120 ILE B CA 1
ATOM 1873 C C . ILE B 1 120 ? -8.609 18.453 4.25 1 97.19 120 ILE B C 1
ATOM 1875 O O . ILE B 1 120 ? -9.398 19.234 3.695 1 97.19 120 ILE B O 1
ATOM 1879 N N . LYS B 1 121 ? -8.773 17.828 5.367 1 94.62 121 LYS B N 1
ATOM 1880 C CA . LYS B 1 121 ? -10.109 17.859 5.945 1 94.62 121 LYS B CA 1
ATOM 1881 C C . LYS B 1 121 ? -10.125 18.594 7.277 1 94.62 121 LYS B C 1
ATOM 1883 O O . LYS B 1 121 ? -9.242 18.391 8.117 1 94.62 121 LYS B O 1
ATOM 1888 N N . LYS B 1 122 ? -11.148 19.484 7.438 1 91.69 122 LYS B N 1
ATOM 1889 C CA . LYS B 1 122 ? -11.328 20.125 8.734 1 91.69 122 LYS B CA 1
ATOM 1890 C C . LYS B 1 122 ? -11.781 19.125 9.789 1 91.69 122 LYS B C 1
ATOM 1892 O O . LYS B 1 122 ? -12.719 18.359 9.562 1 91.69 122 LYS B O 1
ATOM 1897 N N . MET B 1 123 ? -11.039 19.094 10.867 1 87.25 123 MET B N 1
ATOM 1898 C CA . MET B 1 123 ? -11.391 18.172 11.945 1 87.25 123 MET B CA 1
ATOM 1899 C C . MET B 1 123 ? -12.578 18.703 12.75 1 87.25 123 MET B C 1
ATOM 1901 O O . MET B 1 123 ? -12.664 19.891 13.023 1 87.25 123 MET B O 1
ATOM 1905 N N . THR B 1 124 ? -13.648 17.969 12.758 1 75.69 124 THR B N 1
ATOM 1906 C CA . THR B 1 124 ? -14.797 18.391 13.539 1 75.69 124 THR B CA 1
ATOM 1907 C C . THR B 1 124 ? -14.734 17.797 14.953 1 75.69 124 THR B C 1
ATOM 1909 O O . THR B 1 124 ? -14.07 16.781 15.18 1 75.69 124 THR B O 1
ATOM 1912 N N . TYR B 1 125 ? -15.367 18.484 16 1 62.53 125 TYR B N 1
ATOM 1913 C CA . TYR B 1 125 ? -15.422 18.141 17.422 1 62.53 125 TYR B CA 1
ATOM 1914 C C . TYR B 1 125 ? -15.602 16.641 17.625 1 62.53 125 TYR B C 1
ATOM 1916 O O . TYR B 1 125 ? -15.117 16.094 18.625 1 62.53 125 TYR B O 1
ATOM 1924 N N . ASP B 1 126 ? -16.297 15.969 16.781 1 56.25 126 ASP B N 1
ATOM 1925 C CA . ASP B 1 126 ? -16.516 14.539 16.969 1 56.25 126 ASP B CA 1
ATOM 1926 C C . ASP B 1 126 ? -15.281 13.734 16.594 1 56.25 126 ASP B C 1
ATOM 1928 O O . ASP B 1 126 ? -15.164 12.555 16.953 1 56.25 126 ASP B O 1
ATOM 1932 N N . ASP B 1 127 ? -14.359 14.406 15.859 1 52.22 127 ASP B N 1
ATOM 1933 C CA . ASP B 1 127 ? -13.172 13.727 15.367 1 52.22 127 ASP B CA 1
ATOM 1934 C C . ASP B 1 127 ? -12.031 13.82 16.375 1 52.22 127 ASP B C 1
ATOM 1936 O O . ASP B 1 127 ? -11.031 13.102 16.266 1 52.22 127 ASP B O 1
ATOM 1940 N N . LYS B 1 128 ? -12.125 14.805 17.312 1 44.5 128 LYS B N 1
ATOM 1941 C CA . LYS B 1 128 ? -11.109 15.031 18.328 1 44.5 128 LYS B CA 1
ATOM 1942 C C . LYS B 1 128 ? -11.281 14.055 19.5 1 44.5 128 LYS B C 1
ATOM 1944 O O . LYS B 1 128 ? -12.406 13.797 19.938 1 44.5 128 LYS B O 1
#

Nearest PDB structures (foldseek):
  3s4k-assembly1_A  TM=9.409E-01  e=9.099E-11  Mycobacterium tuberculosis
  3gek-assembly3_C  TM=9.024E-01  e=1.323E-10  Lactococcus lactis subsp. lactis Il1403
  3gek-assembly1_B  TM=8.990E-01  e=5.916E-10  Lactococcus lactis subsp. lactis Il1403
  3gek-assembly2_A  TM=8.495E-01  e=6.297E-10  Lactococcus lactis subsp. lactis Il1403
  2qwz-assembly1_B  TM=8.456E-01  e=3.439E-07  Ruegeria sp. TM1040

Sequence (256 aa):
MNVLEQCGVHFTEVSSELTVQKWTVKENMTQINGILHGGLSAAIAEQGAGMGAVQLIQEGYAAVGTSLESHHLKAVPMGSQCETRAMPETVGGKLQVWRVEQCILPTEELFNVSTVTIYIKKMTYDDKMNVLEQCGVHFTEVSSELTVQKWTVKENMTQINGILHGGLSAAIAEQGAGMGAVQLIQEGYAAVGTSLESHHLKAVPMGSQCETRAMPETVGGKLQVWRVEQCILPTEELFNVSTVTIYIKKMTYDDK

pLDDT: mean 96.04, std 8.25, range [44.5, 99.0]

InterPro domains:
  IPR003736 Phenylacetic acid degradation-related domain [TIGR00369] (4-101)
  IPR006683 Thioesterase domain [PF03061] (33-101)
  IPR029069 HotDog domain superfamily [SSF54637] (4-117)

Organism: Peptococcus niger (NCBI:txid2741)

Radius of gyration: 17.39 Å; Cα contacts (8 Å, |Δi|>4): 679; chains: 2; bounding box: 46×49×40 Å